Protein AF-A0A932GIW6-F1 (afdb_monomer_lite)

Foldseek 3Di:
DDDDDDDDDDDDDDDPDDDDDDDDDDDDDDDDDDDDDDDDDDDDDDDDDDDDDDDDDDDDDDDDDDDDDDDDDDDDDDDDDDDDDDDDDPDPPDPPDDDPPPDPQDPPQVVVCVVCVVVQWRWDDPDRPDTDTDRNDPPPPDDPPDCVQQVVQLVLLLQLQLQVLLVLVVHHCVVPVVSSVSSCLQSVLLCVLLQQLQVQLVVLCVVVVWDKDRKGWAADNDDNRTPGIHIDTPDDDPDPVSVVSSVVRSVVRSLVSLLVLLLVQQLVWDKDFPDVPDPPD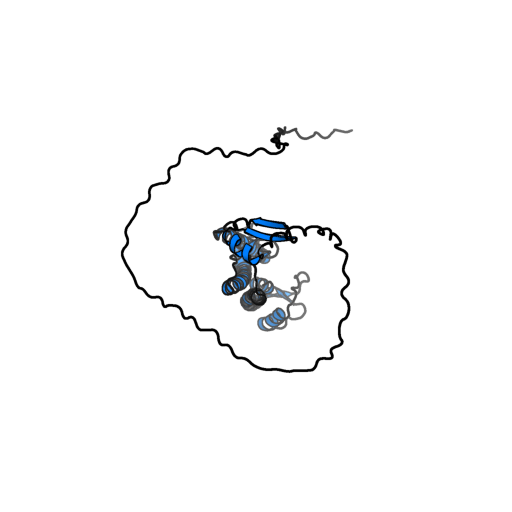DDDPSSVVSNCVRPNDDDPRIDIRTRSSNVSSSVD

Sequence (316 aa):
MPWAPTGPPSASLSSASWRRRPCCTGPVRTCRRRRRPGVRPPRGRRRDRPGGRPALAPRTRRTPLGRLSRGGAAGPGIGHPLPGDADGLAGDRDPGPERPPRAPRLPPIRVLNGRLAPLGYHPLLRSREEIVLLRAAPRRRPWLREPWPNLVLFVATMLTTLFVGALHQGVDPLQNPRNLLAGLPFAATLLAILGVHELGHYFTAKAYGIRVTLPYFIPAPIGLGTFGAFIKMKSPVTDRRALLDVGIAGPLAGLVLAIPAVLVGLRLSTIVPAEGAGVGLGTSLLFLFLQGIAVGPVPDGLDILLHPVAFAGWIG

Secondary structure (DSSP, 8-state):
---PPPPPPPP--------PPPP----------PPPP--PPPPP---------------------------------------------------PPPPPPPPP-PPPHHHHHHHHGGGTEEEEEEETTEEEEEE-----------SHHHHHHHHHHHHHHHHHHHHTTT--TTT-GGGGGGGHHHHHHHHHHHHHHHHHHHHHHHHTT--BPPPEEEE-SSTTSEEEEEPPB-S----HHHHHHHHHHHHHHHHHHHHHHHHHHHHH-EEEE--TTS------HHHHHHHHHHT-PPPTTEEEE--HHHHHHHH-

pLDDT: mean 70.8, std 24.67, range [29.91, 98.31]

Structure (mmCIF, N/CA/C/O backbone):
data_AF-A0A932GIW6-F1
#
_entry.id   AF-A0A932GIW6-F1
#
loop_
_atom_site.group_PDB
_atom_site.id
_atom_site.type_symbol
_atom_site.label_atom_id
_atom_site.label_alt_id
_atom_site.label_comp_id
_atom_site.label_asym_id
_atom_site.label_entity_id
_atom_site.label_seq_id
_atom_site.pdbx_PDB_ins_code
_atom_site.Cartn_x
_atom_site.Cartn_y
_atom_site.Cartn_z
_atom_site.occupancy
_atom_site.B_iso_or_equiv
_atom_site.auth_seq_id
_atom_site.auth_comp_id
_atom_site.auth_asym_id
_atom_site.auth_atom_id
_atom_site.pdbx_PDB_model_num
ATOM 1 N N . MET A 1 1 ? 54.096 31.674 19.990 1.00 35.75 1 MET A N 1
ATOM 2 C CA . MET A 1 1 ? 53.659 32.321 21.248 1.00 35.75 1 MET A CA 1
ATOM 3 C C . MET A 1 1 ? 52.163 32.595 21.160 1.00 35.75 1 MET A C 1
ATOM 5 O O . MET A 1 1 ? 51.698 32.858 20.058 1.00 35.75 1 MET A O 1
ATOM 9 N N . PRO A 1 2 ? 51.415 32.400 22.256 1.00 45.66 2 PRO A N 1
ATOM 10 C CA . PRO A 1 2 ? 50.021 31.965 22.234 1.00 45.66 2 PRO A CA 1
ATOM 11 C C . PRO A 1 2 ? 49.044 33.128 22.436 1.00 45.66 2 PRO A C 1
ATOM 13 O O . PRO A 1 2 ? 49.354 34.070 23.161 1.00 45.66 2 PRO A O 1
ATOM 16 N N . TRP A 1 3 ? 47.838 33.036 21.871 1.00 37.28 3 TRP A N 1
ATOM 17 C CA . TRP A 1 3 ? 46.715 33.858 22.319 1.00 37.28 3 TRP A CA 1
ATOM 18 C C . TRP A 1 3 ? 45.458 32.998 22.479 1.00 37.28 3 TRP A C 1
ATOM 20 O O . TRP A 1 3 ? 45.202 32.073 21.711 1.00 37.28 3 TRP A O 1
ATOM 30 N N . ALA A 1 4 ? 44.783 33.256 23.592 1.00 45.41 4 ALA A N 1
ATOM 31 C CA . ALA A 1 4 ? 43.761 32.450 24.233 1.00 45.41 4 ALA A CA 1
ATOM 32 C C . ALA A 1 4 ? 42.391 32.509 23.526 1.00 45.41 4 ALA A C 1
ATOM 34 O O . ALA A 1 4 ? 42.112 33.466 22.805 1.00 45.41 4 ALA A O 1
ATOM 35 N N . PRO A 1 5 ? 41.502 31.531 23.780 1.00 49.25 5 PRO A N 1
ATOM 36 C CA . PRO A 1 5 ? 40.136 31.553 23.274 1.00 49.25 5 PRO A CA 1
ATOM 37 C C . PRO A 1 5 ? 39.259 32.511 24.097 1.00 49.25 5 PRO A C 1
ATOM 39 O O . PRO A 1 5 ? 39.200 32.429 25.325 1.00 49.25 5 PRO A O 1
ATOM 42 N N . THR A 1 6 ? 38.544 33.406 23.418 1.00 55.59 6 THR A N 1
ATOM 43 C CA . THR A 1 6 ? 37.485 34.239 23.997 1.00 55.59 6 THR A CA 1
ATOM 44 C C . THR A 1 6 ? 36.190 33.429 24.114 1.00 55.59 6 THR A C 1
ATOM 46 O O . THR A 1 6 ? 35.707 32.836 23.151 1.00 55.59 6 THR A O 1
ATOM 49 N N . GLY A 1 7 ? 35.650 33.358 25.333 1.00 41.88 7 GLY A N 1
ATOM 50 C CA . GLY A 1 7 ? 34.406 32.657 25.652 1.00 41.88 7 GLY A CA 1
ATOM 51 C C . GLY A 1 7 ? 33.140 33.384 25.166 1.00 41.88 7 GLY A C 1
ATOM 52 O O . GLY A 1 7 ? 33.188 34.574 24.847 1.00 41.88 7 GLY A O 1
ATOM 53 N N . PRO A 1 8 ? 31.993 32.681 25.117 1.00 53.00 8 PRO A N 1
ATOM 54 C CA . PRO A 1 8 ? 30.715 33.249 24.697 1.00 53.00 8 PRO A CA 1
ATOM 55 C C . PRO A 1 8 ? 30.043 34.087 25.807 1.00 53.00 8 PRO A C 1
ATOM 57 O O . PRO A 1 8 ? 30.306 33.871 26.993 1.00 53.00 8 PRO A O 1
ATOM 60 N N . PRO A 1 9 ? 29.150 35.028 25.443 1.00 42.34 9 PRO A N 1
ATOM 61 C CA . PRO A 1 9 ? 28.509 35.937 26.386 1.00 42.34 9 PRO A CA 1
ATOM 62 C C . PRO A 1 9 ? 27.452 35.248 27.262 1.00 42.34 9 PRO A C 1
ATOM 64 O O . PRO A 1 9 ? 26.697 34.376 26.829 1.00 42.34 9 PRO A O 1
ATOM 67 N N . SER A 1 10 ? 27.392 35.697 28.513 1.00 39.06 10 SER A N 1
ATOM 68 C CA . SER A 1 10 ? 26.455 35.300 29.556 1.00 39.06 10 SER A CA 1
ATOM 69 C C . SER A 1 10 ? 25.043 35.845 29.298 1.00 39.06 10 SER A C 1
ATOM 71 O O . SER A 1 10 ? 24.807 37.050 29.319 1.00 39.06 10 SER A O 1
ATOM 73 N N . ALA A 1 11 ? 24.075 34.943 29.115 1.00 38.47 11 ALA A N 1
ATOM 74 C CA . ALA A 1 11 ? 22.648 35.250 29.189 1.00 38.47 11 ALA A CA 1
ATOM 75 C C . ALA A 1 11 ? 22.111 34.844 30.571 1.00 38.47 11 ALA A C 1
ATOM 77 O O . ALA A 1 11 ? 22.238 33.697 31.003 1.00 38.47 11 ALA A O 1
ATOM 78 N N . SER A 1 12 ? 21.535 35.811 31.281 1.00 35.84 12 SER A N 1
ATOM 79 C CA . SER A 1 12 ? 20.964 35.673 32.616 1.00 35.84 12 SER A CA 1
ATOM 80 C C . SER A 1 12 ? 19.653 34.876 32.589 1.00 35.84 12 SER A C 1
ATOM 82 O O . SER A 1 12 ? 18.636 35.309 32.052 1.00 35.84 12 SER A O 1
ATOM 84 N N . LEU A 1 13 ? 19.656 33.697 33.214 1.00 36.94 13 LEU A N 1
ATOM 85 C CA . LEU A 1 13 ? 18.448 32.917 33.482 1.00 36.94 13 LEU A CA 1
ATOM 86 C C . LEU A 1 13 ? 17.896 33.297 34.860 1.00 36.94 13 LEU A C 1
ATOM 88 O O . LEU A 1 13 ? 18.462 32.956 35.897 1.00 36.94 13 LEU A O 1
ATOM 92 N N . SER A 1 14 ? 16.774 34.017 34.856 1.00 35.31 14 SER A N 1
ATOM 93 C CA . SER A 1 14 ? 15.959 34.292 36.040 1.00 35.31 14 SER A CA 1
ATOM 94 C C . SER A 1 14 ? 15.331 32.994 36.560 1.00 35.31 14 SER A C 1
ATOM 96 O O . SER A 1 14 ? 14.610 32.291 35.849 1.00 35.31 14 SER A O 1
ATOM 98 N N . SER A 1 15 ? 15.627 32.658 37.813 1.00 37.44 15 SER A N 1
ATOM 99 C CA . SER A 1 15 ? 15.162 31.465 38.511 1.00 37.44 15 SER A CA 1
ATOM 100 C C . SER A 1 15 ? 13.722 31.638 39.016 1.00 37.44 15 SER A C 1
ATOM 102 O O . SER A 1 15 ? 13.455 32.197 40.080 1.00 37.44 15 SER A O 1
ATOM 104 N N . ALA A 1 16 ? 12.755 31.102 38.269 1.00 37.00 16 ALA A N 1
ATOM 105 C CA . ALA A 1 16 ? 11.381 30.955 38.740 1.00 37.00 16 ALA A CA 1
ATOM 106 C C . ALA A 1 16 ? 11.303 29.840 39.801 1.00 37.00 16 ALA A C 1
ATOM 108 O O . ALA A 1 16 ? 11.177 28.651 39.502 1.00 37.00 16 ALA A O 1
ATOM 109 N N . SER A 1 17 ? 11.398 30.241 41.069 1.00 33.91 17 SER A N 1
ATOM 110 C CA . SER A 1 17 ? 11.228 29.368 42.230 1.00 33.91 17 SER A CA 1
ATOM 111 C C . SER A 1 17 ? 9.793 28.825 42.320 1.00 33.91 17 SER A C 1
ATOM 113 O O . SER A 1 17 ? 8.820 29.540 42.561 1.00 33.91 17 SER A O 1
ATOM 115 N N . TRP A 1 18 ? 9.652 27.511 42.151 1.00 31.33 18 TRP A N 1
ATOM 116 C CA . TRP A 1 18 ? 8.415 26.789 42.432 1.00 31.33 18 TRP A CA 1
ATOM 117 C C . TRP A 1 18 ? 8.195 26.718 43.948 1.00 31.33 18 TRP A C 1
ATOM 119 O O . TRP A 1 18 ? 8.741 25.855 44.638 1.00 31.33 18 TRP A O 1
ATOM 129 N N . ARG A 1 19 ? 7.372 27.626 44.489 1.00 34.94 19 ARG A N 1
ATOM 130 C CA . ARG A 1 19 ? 6.896 27.539 45.878 1.00 34.94 19 ARG A CA 1
ATOM 131 C C . ARG A 1 19 ? 6.029 26.290 46.053 1.00 34.94 19 ARG A C 1
ATOM 133 O O . ARG A 1 19 ? 4.868 26.248 45.645 1.00 34.94 19 ARG A O 1
ATOM 140 N N . ARG A 1 20 ? 6.602 25.282 46.714 1.00 35.91 20 ARG A N 1
ATOM 141 C CA . ARG A 1 20 ? 5.890 24.146 47.309 1.00 35.91 20 ARG A CA 1
ATOM 142 C C . ARG A 1 20 ? 4.862 24.682 48.309 1.00 35.91 20 ARG A C 1
ATOM 144 O O . ARG A 1 20 ? 5.224 25.344 49.278 1.00 35.91 20 ARG A O 1
ATOM 151 N N . ARG A 1 21 ? 3.575 24.422 48.070 1.00 37.44 21 ARG A N 1
ATOM 152 C CA . ARG A 1 21 ? 2.521 24.653 49.069 1.00 37.44 21 ARG A CA 1
ATOM 153 C C . ARG A 1 21 ? 2.625 23.560 50.142 1.00 37.44 21 ARG A C 1
ATOM 155 O O . ARG A 1 21 ? 2.798 22.400 49.770 1.00 37.44 21 ARG A O 1
ATOM 162 N N . PRO A 1 22 ? 2.548 23.898 51.438 1.00 39.22 22 PRO A N 1
ATOM 163 C CA . PRO A 1 22 ? 2.765 22.933 52.506 1.00 39.22 22 PRO A CA 1
ATOM 164 C C . PRO A 1 22 ? 1.649 21.884 52.541 1.00 39.22 22 PRO A C 1
ATOM 166 O O . PRO A 1 22 ? 0.461 22.212 52.586 1.00 39.22 22 PRO A O 1
ATOM 169 N N . CYS A 1 23 ? 2.060 20.615 52.535 1.00 34.34 23 CYS A N 1
ATOM 170 C CA . CYS A 1 23 ? 1.251 19.499 53.002 1.00 34.34 23 CYS A CA 1
ATOM 171 C C . CYS A 1 23 ? 0.922 19.732 54.478 1.00 34.34 23 CYS A C 1
ATOM 173 O O . CYS A 1 23 ? 1.825 19.824 55.306 1.00 34.34 23 CYS A O 1
ATOM 175 N N . CYS A 1 24 ? -0.364 19.809 54.810 1.00 37.75 24 CYS A N 1
ATOM 176 C CA . CYS A 1 24 ? -0.816 19.709 56.189 1.00 37.75 24 CYS A CA 1
ATOM 177 C C . CYS A 1 24 ? -0.478 18.311 56.722 1.00 37.75 24 CYS A C 1
ATOM 179 O O . CYS A 1 24 ? -1.058 17.314 56.294 1.00 37.75 24 CYS A O 1
ATOM 181 N N . THR A 1 25 ? 0.468 18.258 57.650 1.00 39.50 25 THR A N 1
ATOM 182 C CA . THR A 1 25 ? 0.718 17.148 58.566 1.00 39.50 25 THR A CA 1
ATOM 183 C C . THR A 1 25 ? -0.157 17.349 59.811 1.00 39.50 25 THR A C 1
ATOM 185 O O . THR A 1 25 ? -0.113 18.405 60.435 1.00 39.50 25 THR A O 1
ATOM 188 N N . GLY A 1 26 ? -0.996 16.368 60.162 1.00 39.25 26 GLY A N 1
ATOM 189 C CA . GLY A 1 26 ? -1.764 16.372 61.418 1.00 39.25 26 GLY A CA 1
ATOM 190 C C . GLY A 1 26 ? -3.112 15.632 61.348 1.00 39.25 26 GLY A C 1
ATOM 191 O O . GLY A 1 26 ? -3.774 15.683 60.309 1.00 39.25 26 GLY A O 1
ATOM 192 N N . PRO A 1 27 ? -3.531 14.926 62.420 1.00 44.38 27 PRO A N 1
ATOM 193 C CA . PRO A 1 27 ? -4.625 13.963 62.371 1.00 44.38 27 PRO A CA 1
ATOM 194 C C . PRO A 1 27 ? -6.003 14.620 62.546 1.00 44.38 27 PRO A C 1
ATOM 196 O O . PRO A 1 27 ? -6.181 15.535 63.339 1.00 44.38 27 PRO A O 1
ATOM 199 N N . VAL A 1 28 ? -6.978 14.087 61.803 1.00 45.31 28 VAL A N 1
ATOM 200 C CA . VAL A 1 28 ? -8.433 14.147 62.037 1.00 45.31 28 VAL A CA 1
ATOM 201 C C . VAL A 1 28 ? -9.005 15.525 62.403 1.00 45.31 28 VAL A C 1
ATOM 203 O O . VAL A 1 28 ? -9.081 15.895 63.569 1.00 45.31 28 VAL A O 1
ATOM 206 N N . ARG A 1 29 ? -9.592 16.224 61.420 1.00 35.03 29 ARG A N 1
ATOM 207 C CA . ARG A 1 29 ? -10.764 17.087 61.656 1.00 35.03 29 ARG A CA 1
ATOM 208 C C . ARG A 1 29 ? -11.589 17.270 60.382 1.00 35.03 29 ARG A C 1
ATOM 210 O O . ARG A 1 29 ? -11.098 17.624 59.316 1.00 35.03 29 ARG A O 1
ATOM 217 N N . THR A 1 30 ? -12.873 16.971 60.525 1.00 41.12 30 THR A N 1
ATOM 218 C CA . THR A 1 30 ? -13.958 17.025 59.542 1.00 41.12 30 THR A CA 1
ATOM 219 C C . THR A 1 30 ? -13.951 18.295 58.686 1.00 41.12 30 THR A C 1
ATOM 221 O O . THR A 1 30 ? -14.165 19.397 59.191 1.00 41.12 30 THR A O 1
ATOM 224 N N . CYS A 1 31 ? -13.797 18.144 57.369 1.00 32.81 31 CYS A N 1
ATOM 225 C CA . CYS A 1 31 ? -13.935 19.251 56.427 1.00 32.81 31 CYS A CA 1
ATOM 226 C C . CYS A 1 31 ? -15.428 19.523 56.161 1.00 32.81 31 CYS A C 1
ATOM 228 O O . CYS A 1 31 ? -16.084 18.868 55.347 1.00 32.81 31 CYS A O 1
ATOM 230 N N . ARG A 1 32 ? -15.989 20.474 56.914 1.00 34.41 32 ARG A N 1
ATOM 231 C CA . ARG A 1 32 ? -17.376 20.946 56.805 1.00 34.41 32 ARG A CA 1
ATOM 232 C C . ARG A 1 32 ? -17.540 21.690 55.469 1.00 34.41 32 ARG A C 1
ATOM 234 O O . ARG A 1 32 ? -17.029 22.794 55.302 1.00 34.41 32 ARG A O 1
ATOM 241 N N . ARG A 1 33 ? -18.238 21.089 54.495 1.00 39.03 33 ARG A N 1
ATOM 242 C CA . ARG A 1 33 ? -18.561 21.727 53.201 1.00 39.03 33 ARG A CA 1
ATOM 243 C C . ARG A 1 33 ? -19.314 23.045 53.429 1.00 39.03 33 ARG A C 1
ATOM 245 O O . ARG A 1 33 ? -20.472 23.031 53.841 1.00 39.03 33 ARG A O 1
ATOM 252 N N . ARG A 1 34 ? -18.688 24.180 53.095 1.00 36.59 34 ARG A N 1
ATOM 253 C CA . ARG A 1 34 ? -19.381 25.467 52.914 1.00 36.59 34 ARG A CA 1
ATOM 254 C C . ARG A 1 34 ? -20.395 25.329 51.767 1.00 36.59 34 ARG A C 1
ATOM 256 O O . ARG A 1 34 ? -20.009 25.080 50.626 1.00 36.59 34 ARG A O 1
ATOM 263 N N . ARG A 1 35 ? -21.691 25.478 52.070 1.00 36.31 35 ARG A N 1
ATOM 264 C CA . ARG A 1 35 ? -22.763 25.646 51.072 1.00 36.31 35 ARG A CA 1
ATOM 265 C C . ARG A 1 35 ? -22.581 27.007 50.389 1.00 36.31 35 ARG A C 1
ATOM 267 O O . ARG A 1 35 ? -22.542 28.024 51.072 1.00 36.31 35 ARG A O 1
ATOM 274 N N . ARG A 1 36 ? -22.479 27.029 49.056 1.00 35.50 36 ARG A N 1
ATOM 275 C CA . ARG A 1 36 ? -22.672 28.256 48.266 1.00 35.50 36 ARG A CA 1
ATOM 276 C C . ARG A 1 36 ? -24.173 28.593 48.243 1.00 35.50 36 ARG A C 1
ATOM 278 O O . ARG A 1 36 ? -24.962 27.674 48.015 1.00 35.50 36 ARG A O 1
ATOM 285 N N . PRO A 1 37 ? -24.582 29.849 48.477 1.00 37.38 37 PRO A N 1
ATOM 286 C CA . PRO A 1 37 ? -25.976 30.250 48.368 1.00 37.38 37 PRO A CA 1
ATOM 287 C C . PRO A 1 37 ? -26.354 30.538 46.906 1.00 37.38 37 PRO A C 1
ATOM 289 O O . PRO A 1 37 ? -25.574 31.123 46.164 1.00 37.38 37 PRO A O 1
ATOM 292 N N . GLY A 1 38 ? -27.576 30.150 46.531 1.00 38.34 38 GLY A N 1
ATOM 293 C CA . GLY A 1 38 ? -28.350 30.824 45.484 1.00 38.34 38 GLY A CA 1
ATOM 294 C C . GLY A 1 38 ? -28.148 30.378 44.035 1.00 38.34 38 GLY A C 1
ATOM 295 O O . GLY A 1 38 ? -27.556 31.109 43.258 1.00 38.34 38 GLY A O 1
ATOM 296 N N . VAL A 1 39 ? -28.773 29.264 43.635 1.00 39.09 39 VAL A N 1
ATOM 297 C CA . VAL A 1 39 ? -29.376 29.125 42.293 1.00 39.09 39 VAL A CA 1
ATOM 298 C C . VAL A 1 39 ? -30.677 28.330 42.456 1.00 39.09 39 VAL A C 1
ATOM 300 O O . VAL A 1 39 ? -30.653 27.165 42.850 1.00 39.09 39 VAL A O 1
ATOM 303 N N . ARG A 1 40 ? -31.827 28.978 42.228 1.00 37.94 40 ARG A N 1
ATOM 304 C CA . ARG A 1 40 ? -33.152 28.332 42.222 1.00 37.94 40 ARG A CA 1
ATOM 305 C C . ARG A 1 40 ? -33.302 27.492 40.940 1.00 37.94 40 ARG A C 1
ATOM 307 O O . ARG A 1 40 ? -32.988 28.011 39.872 1.00 37.94 40 ARG A O 1
ATOM 314 N N . PRO A 1 41 ? -33.806 26.247 40.998 1.00 43.72 41 PRO A N 1
ATOM 315 C CA . PRO A 1 41 ? -34.166 25.506 39.792 1.00 43.72 41 PRO A CA 1
ATOM 316 C C . PRO A 1 41 ? -35.467 26.072 39.183 1.00 43.72 41 PRO A C 1
ATOM 318 O O . PRO A 1 41 ? -36.360 26.481 39.934 1.00 43.72 41 PRO A O 1
ATOM 321 N N . PRO A 1 42 ? -35.611 26.110 37.847 1.00 44.88 42 PRO A N 1
ATOM 322 C CA . PRO A 1 42 ? -36.835 26.581 37.212 1.00 44.88 42 PRO A CA 1
ATOM 323 C C . PRO A 1 42 ? -38.002 25.609 37.444 1.00 44.88 42 PRO A C 1
ATOM 325 O O . PRO A 1 42 ? -37.865 24.388 37.351 1.00 44.88 42 PRO A O 1
ATOM 328 N N . ARG A 1 43 ? -39.161 26.195 37.764 1.00 40.59 43 ARG A N 1
ATOM 329 C CA . ARG A 1 43 ? -40.457 25.539 37.978 1.00 40.59 43 ARG A CA 1
ATOM 330 C C . ARG A 1 43 ? -40.899 24.757 36.738 1.00 40.59 43 ARG A C 1
ATOM 332 O O . ARG A 1 43 ? -40.848 25.266 35.621 1.00 40.59 43 ARG A O 1
ATOM 339 N N . GLY A 1 44 ? -41.383 23.539 36.970 1.00 32.47 44 GLY A N 1
ATOM 340 C CA . GLY A 1 44 ? -41.928 22.658 35.945 1.00 32.47 44 GLY A CA 1
ATOM 341 C C . GLY A 1 44 ? -43.195 23.210 35.291 1.00 32.47 44 GLY A C 1
ATOM 342 O O . GLY A 1 44 ? -44.081 23.737 35.963 1.00 32.47 44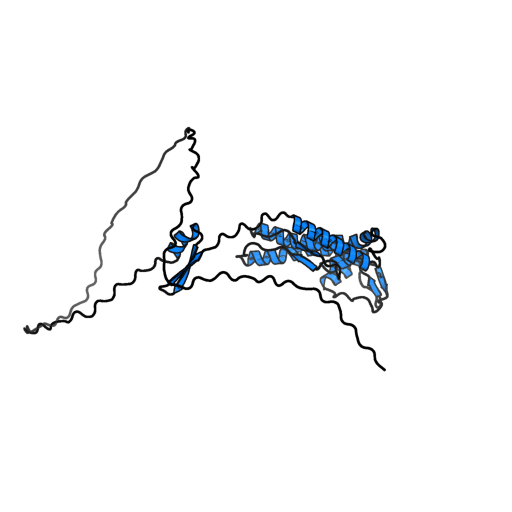 GLY A O 1
ATOM 343 N N . ARG A 1 45 ? -43.294 23.030 33.972 1.00 38.91 45 ARG A N 1
ATOM 344 C CA . ARG A 1 45 ? -44.560 23.088 33.241 1.00 38.91 45 ARG A CA 1
ATOM 345 C C . ARG A 1 45 ? -45.120 21.672 33.132 1.00 38.91 45 ARG A C 1
ATOM 347 O O . ARG A 1 45 ? -44.553 20.830 32.443 1.00 38.91 45 ARG A O 1
ATOM 354 N N . ARG A 1 46 ? -46.236 21.434 33.825 1.00 35.78 46 ARG A N 1
ATOM 355 C CA . ARG A 1 46 ? -47.186 20.364 33.505 1.00 35.78 46 ARG A CA 1
ATOM 356 C C . ARG A 1 46 ? -47.729 20.623 32.098 1.00 35.78 46 ARG A C 1
ATOM 358 O O . ARG A 1 46 ? -48.144 21.743 31.811 1.00 35.78 46 ARG A O 1
ATOM 365 N N . ARG A 1 47 ? -47.722 19.604 31.244 1.00 38.06 47 ARG A N 1
ATOM 366 C CA . ARG A 1 47 ? -48.582 19.534 30.062 1.00 38.06 47 ARG A CA 1
ATOM 367 C C . ARG A 1 47 ? -49.185 18.143 29.979 1.00 38.06 47 ARG A C 1
ATOM 369 O O . ARG A 1 47 ? -48.532 17.149 30.296 1.00 38.06 47 ARG A O 1
ATOM 376 N N . ASP A 1 48 ? -50.460 18.166 29.648 1.00 35.06 48 ASP A N 1
ATOM 377 C CA . ASP A 1 48 ? -51.457 17.133 29.843 1.00 35.06 48 ASP A CA 1
ATOM 378 C C . ASP A 1 48 ? -51.319 15.926 28.910 1.00 35.06 48 ASP A C 1
ATOM 380 O O . ASP A 1 48 ? -50.774 16.003 27.809 1.00 35.06 48 ASP A O 1
ATOM 384 N N . ARG A 1 49 ? -51.845 14.796 29.396 1.00 35.25 49 ARG A N 1
ATOM 385 C CA . ARG A 1 49 ? -52.138 13.574 28.634 1.00 35.25 49 ARG A CA 1
ATOM 386 C C . ARG A 1 49 ? -53.349 13.795 27.715 1.00 35.25 49 ARG A C 1
ATOM 388 O O . ARG A 1 49 ? -54.238 14.566 28.061 1.00 35.25 49 ARG A O 1
ATOM 395 N N . PRO A 1 50 ? -53.449 13.017 26.630 1.00 40.50 50 PRO A N 1
ATOM 396 C CA . PRO A 1 50 ? -54.379 11.874 26.609 1.00 40.50 50 PRO A CA 1
ATOM 397 C C . PRO A 1 50 ? -53.637 10.621 26.092 1.00 40.50 50 PRO A C 1
ATOM 399 O O . PRO A 1 50 ? -52.643 10.740 25.393 1.00 40.50 50 PRO A O 1
ATOM 402 N N . GLY A 1 51 ? -53.900 9.376 26.484 1.00 31.56 51 GLY A N 1
ATOM 403 C CA . GLY A 1 51 ? -55.157 8.634 26.559 1.00 31.56 51 GLY A CA 1
ATOM 404 C C . GLY A 1 51 ? -54.890 7.302 25.831 1.00 31.56 51 GLY A C 1
ATOM 405 O O . GLY A 1 51 ? -54.547 7.324 24.657 1.00 31.56 51 GLY A O 1
ATOM 406 N N . GLY A 1 52 ? -54.948 6.158 26.527 1.00 31.25 52 GLY A N 1
ATOM 407 C CA . GLY A 1 52 ? -54.697 4.837 25.922 1.00 31.25 52 GLY A CA 1
ATOM 408 C C . GLY A 1 52 ? -54.449 3.711 26.939 1.00 31.25 52 GLY A C 1
ATOM 409 O O . GLY A 1 52 ? -53.332 3.529 27.412 1.00 31.25 52 GLY A O 1
ATOM 410 N N . ARG A 1 53 ? -55.514 2.977 27.288 1.00 36.88 53 ARG A N 1
ATOM 411 C CA . ARG A 1 53 ? -55.540 1.636 27.931 1.00 36.88 53 ARG A CA 1
ATOM 412 C C . ARG A 1 53 ? -55.584 0.563 26.815 1.00 36.88 53 ARG A C 1
ATOM 414 O O . ARG A 1 53 ? -56.008 0.949 25.726 1.00 36.88 53 ARG A O 1
ATOM 421 N N . PRO A 1 54 ? -55.175 -0.719 27.006 1.00 45.69 54 PRO A N 1
ATOM 422 C CA . PRO A 1 54 ? -55.775 -1.731 27.921 1.00 45.69 54 PRO A CA 1
ATOM 423 C C . PRO A 1 54 ? -54.720 -2.563 28.708 1.00 45.69 54 PRO A C 1
ATOM 425 O O . PRO A 1 54 ? -53.563 -2.624 28.322 1.00 45.69 54 PRO A O 1
ATOM 428 N N . ALA A 1 55 ? -54.932 -3.040 29.943 1.00 34.34 55 ALA A N 1
ATOM 429 C CA . ALA A 1 55 ? -55.798 -4.126 30.441 1.00 34.34 55 ALA A CA 1
ATOM 430 C C . ALA A 1 55 ? -55.467 -5.533 29.881 1.00 34.34 55 ALA A C 1
ATOM 432 O O . ALA A 1 55 ? -55.930 -5.868 28.803 1.00 34.34 55 ALA A O 1
ATOM 433 N N . LEU A 1 56 ? -54.700 -6.355 30.619 1.00 37.34 56 LEU A N 1
ATOM 434 C CA . LEU A 1 56 ? -55.153 -7.596 31.289 1.00 37.34 56 LEU A CA 1
ATOM 435 C C . LEU A 1 56 ? -53.961 -8.382 31.878 1.00 37.34 56 LEU A C 1
ATOM 437 O O . LEU A 1 56 ? -52.927 -8.547 31.242 1.00 37.34 56 LEU A O 1
ATOM 441 N N . ALA A 1 57 ? -54.151 -8.917 33.083 1.00 39.56 57 ALA A N 1
ATOM 442 C CA . ALA A 1 57 ? -53.316 -9.933 33.723 1.00 39.56 57 ALA A CA 1
ATOM 443 C C . ALA A 1 57 ? -54.151 -11.210 33.926 1.00 39.56 57 ALA A C 1
ATOM 445 O O . ALA A 1 57 ? -55.370 -11.104 34.080 1.00 39.56 57 ALA A O 1
ATOM 446 N N . PRO A 1 58 ? -53.521 -12.389 34.048 1.00 42.16 58 PRO A N 1
ATOM 447 C CA . PRO A 1 58 ? -54.065 -13.455 34.895 1.00 42.16 58 PRO A CA 1
ATOM 448 C C . PRO A 1 58 ? -52.991 -13.973 35.874 1.00 42.16 58 PRO A C 1
ATOM 450 O O . PRO A 1 58 ? -51.878 -14.307 35.490 1.00 42.16 58 PRO A O 1
ATOM 453 N N . ARG A 1 59 ? -53.195 -13.849 37.191 1.00 33.62 59 ARG A N 1
ATOM 454 C CA . ARG A 1 59 ? -53.820 -14.838 38.101 1.00 33.62 59 ARG A CA 1
ATOM 455 C C . ARG A 1 59 ? -53.126 -16.215 38.154 1.00 33.62 59 ARG A C 1
ATOM 457 O O . ARG A 1 59 ? -53.415 -17.118 37.385 1.00 33.62 59 ARG A O 1
ATOM 464 N N . THR A 1 60 ? -52.251 -16.335 39.156 1.00 36.25 60 THR A N 1
ATOM 465 C CA . THR A 1 60 ? -52.101 -17.433 40.137 1.00 36.25 60 THR A CA 1
ATOM 466 C C . THR A 1 60 ? -52.735 -18.800 39.831 1.00 36.25 60 THR A C 1
ATOM 468 O O . THR A 1 60 ? -53.960 -18.913 39.787 1.00 36.25 60 THR A O 1
ATOM 471 N N . ARG A 1 61 ? -51.926 -19.869 39.896 1.00 31.66 61 ARG A N 1
ATOM 472 C CA . ARG A 1 61 ? -52.369 -21.184 40.393 1.00 31.66 61 ARG A CA 1
ATOM 473 C C . ARG A 1 61 ? -51.334 -21.808 41.334 1.00 31.66 61 ARG A C 1
ATOM 475 O O . ARG A 1 61 ? -50.178 -21.993 40.977 1.00 31.66 61 ARG A O 1
ATOM 482 N N . ARG A 1 62 ? -51.806 -22.093 42.551 1.00 37.56 62 ARG A N 1
ATOM 483 C CA . ARG A 1 62 ? -51.274 -23.073 43.503 1.00 37.56 62 ARG A CA 1
ATOM 484 C C . ARG A 1 62 ? -51.667 -24.475 43.026 1.00 37.56 62 ARG A C 1
ATOM 486 O O . ARG A 1 62 ? -52.787 -24.640 42.552 1.00 37.56 62 ARG A O 1
ATOM 493 N N . THR A 1 63 ? -50.820 -25.465 43.279 1.00 34.22 63 THR A N 1
ATOM 494 C CA . THR A 1 63 ? -51.184 -26.895 43.276 1.00 34.22 63 THR A CA 1
ATOM 495 C C . THR A 1 63 ? -50.253 -27.653 44.240 1.00 34.22 63 THR A C 1
ATOM 497 O O . THR A 1 63 ? -49.215 -27.103 44.613 1.00 34.22 63 THR A O 1
ATOM 500 N N . PRO A 1 64 ? -50.657 -28.825 44.765 1.00 40.94 64 PRO A N 1
ATOM 501 C CA . PRO A 1 64 ? -50.658 -29.084 46.201 1.00 40.94 64 PRO A CA 1
ATOM 502 C C . PRO A 1 64 ? -49.695 -30.204 46.624 1.00 40.94 64 PRO A C 1
ATOM 504 O O . PRO A 1 64 ? -49.134 -30.926 45.804 1.00 40.94 64 PRO A O 1
ATOM 507 N N . LEU A 1 65 ? -49.561 -30.354 47.945 1.00 38.59 65 LEU A N 1
ATOM 508 C CA . LEU A 1 65 ? -49.017 -31.532 48.617 1.00 38.59 65 LEU A CA 1
ATOM 509 C C . LEU A 1 65 ? -49.692 -32.827 48.133 1.00 38.59 65 LEU A C 1
ATOM 511 O O . LEU A 1 65 ? -50.912 -32.954 48.202 1.00 38.59 65 LEU A O 1
ATOM 515 N N . GLY A 1 66 ? -48.869 -33.804 47.751 1.00 31.14 66 GLY A N 1
ATOM 516 C CA . GLY A 1 66 ? -49.237 -35.207 47.578 1.00 31.14 66 GLY A CA 1
ATOM 517 C C . GLY A 1 66 ? -48.331 -36.081 48.444 1.00 31.14 66 GLY A C 1
ATOM 518 O O . GLY A 1 66 ? -47.115 -36.090 48.279 1.00 31.14 66 GLY A O 1
ATOM 519 N N . ARG A 1 67 ? -48.947 -36.768 49.402 1.00 37.56 67 ARG A N 1
ATOM 520 C CA . ARG A 1 67 ? -48.376 -37.684 50.394 1.00 37.56 67 ARG A CA 1
ATOM 521 C C . ARG A 1 67 ? -48.646 -39.115 49.927 1.00 37.56 67 ARG A C 1
ATOM 523 O O . ARG A 1 67 ? -49.813 -39.423 49.759 1.00 37.56 67 ARG A O 1
ATOM 530 N N . LEU A 1 68 ? -47.628 -39.969 49.794 1.00 38.53 68 LEU A N 1
ATOM 531 C CA . LEU A 1 68 ? -47.689 -41.448 49.694 1.00 38.53 68 LEU A CA 1
ATOM 532 C C . LEU A 1 68 ? -46.257 -41.941 50.019 1.00 38.53 68 LEU A C 1
ATOM 534 O O . LEU A 1 68 ? -45.331 -41.587 49.305 1.00 38.53 68 LEU A O 1
ATOM 538 N N . SER A 1 69 ? -45.923 -42.443 51.214 1.00 31.36 69 SER A N 1
ATOM 539 C CA . SER A 1 69 ? -46.245 -43.742 51.835 1.00 31.36 69 SER A CA 1
ATOM 540 C C . SER A 1 69 ? -45.714 -44.967 51.071 1.00 31.36 69 SER A C 1
ATOM 542 O O . SER A 1 69 ? -46.309 -45.350 50.071 1.00 31.36 69 SER A O 1
ATOM 544 N N . ARG A 1 70 ? -44.656 -45.600 51.618 1.00 33.53 70 ARG A N 1
ATOM 545 C CA . ARG A 1 70 ? -44.513 -47.040 51.978 1.00 33.53 70 ARG A CA 1
ATOM 546 C C . ARG A 1 70 ? -43.129 -47.647 51.683 1.00 33.53 70 ARG A C 1
ATOM 548 O O . ARG A 1 70 ? -42.542 -47.392 50.643 1.00 33.53 70 ARG A O 1
ATOM 555 N N . GLY A 1 71 ? -42.718 -48.535 52.600 1.00 31.56 71 GLY A N 1
ATOM 556 C CA . GLY A 1 71 ? -41.641 -49.531 52.475 1.00 31.56 71 GLY A CA 1
ATOM 557 C C . GLY A 1 71 ? -40.406 -49.180 53.317 1.00 31.56 71 GLY A C 1
ATOM 558 O O . GLY A 1 71 ? -39.669 -48.288 52.935 1.00 31.56 71 GLY A O 1
ATOM 559 N N . GLY A 1 72 ? -40.110 -49.758 54.485 1.00 29.91 72 GLY A N 1
ATOM 560 C CA . GLY A 1 72 ? -40.548 -51.030 55.062 1.00 29.91 72 GLY A CA 1
ATOM 561 C C . GLY A 1 72 ? -39.490 -52.122 54.861 1.00 29.91 72 GLY A C 1
ATOM 562 O O . GLY A 1 72 ? -39.600 -52.873 53.904 1.00 29.91 72 GLY A O 1
ATOM 563 N N . ALA A 1 73 ? -38.495 -52.182 55.753 1.00 35.34 73 ALA A N 1
ATOM 564 C CA . ALA A 1 73 ? -37.645 -53.340 56.090 1.00 35.34 73 ALA A CA 1
ATOM 565 C C . ALA A 1 73 ? -36.841 -52.916 57.344 1.00 35.34 73 ALA A C 1
ATOM 567 O O . ALA A 1 73 ? -36.066 -51.972 57.256 1.00 35.34 73 ALA A O 1
ATOM 568 N N . ALA A 1 74 ? -37.121 -53.320 58.587 1.00 34.72 74 ALA A N 1
ATOM 569 C CA . ALA A 1 74 ? -37.241 -54.653 59.188 1.00 34.72 74 ALA A CA 1
ATOM 570 C C . ALA A 1 74 ? -35.943 -55.478 59.076 1.00 34.72 74 ALA A C 1
ATOM 572 O O . ALA A 1 74 ? -35.672 -56.086 58.048 1.00 34.72 74 ALA A O 1
ATOM 573 N N . GLY A 1 75 ? -35.169 -55.493 60.166 1.00 32.06 75 GLY A N 1
ATOM 574 C CA . GLY A 1 75 ? -34.029 -56.379 60.421 1.00 32.06 75 GLY A CA 1
ATOM 575 C C . GLY A 1 75 ? -33.491 -56.133 61.842 1.00 32.06 75 GLY A C 1
ATOM 576 O O . GLY A 1 75 ? -33.505 -54.983 62.271 1.00 32.06 75 GLY A O 1
ATOM 577 N N . PRO A 1 76 ? -33.146 -57.176 62.617 1.00 45.41 76 PRO A N 1
ATOM 578 C CA . PRO A 1 76 ? -33.671 -57.340 63.971 1.00 45.41 76 PRO A CA 1
ATOM 579 C C . PRO A 1 76 ? -32.714 -56.909 65.085 1.00 45.41 76 PRO A C 1
ATOM 581 O O . PRO A 1 76 ? -31.498 -56.849 64.921 1.00 45.41 76 PRO A O 1
ATOM 584 N N . GLY A 1 77 ? -33.316 -56.629 66.241 1.00 34.25 77 GLY A N 1
ATOM 585 C CA . GLY A 1 77 ? -32.623 -56.292 67.472 1.00 34.25 77 GLY A CA 1
ATOM 586 C C . GLY A 1 77 ? -31.951 -57.485 68.142 1.00 34.25 77 GLY A C 1
ATOM 587 O O . GLY A 1 77 ? -32.379 -58.630 68.010 1.00 34.25 77 GLY A O 1
ATOM 588 N N . ILE A 1 78 ? -30.937 -57.162 68.936 1.00 41.91 78 ILE A N 1
ATOM 589 C CA . ILE A 1 78 ? -30.472 -57.971 70.055 1.00 41.91 78 ILE A CA 1
ATOM 590 C C . ILE A 1 78 ? -30.333 -56.991 71.215 1.00 41.91 78 ILE A C 1
ATOM 592 O O . ILE A 1 78 ? -29.510 -56.077 71.180 1.00 41.91 78 ILE A O 1
ATOM 596 N N . GLY A 1 79 ? -31.226 -57.127 72.191 1.00 35.41 79 GLY A N 1
ATOM 597 C CA . GLY A 1 79 ? -31.144 -56.412 73.453 1.00 35.41 79 GLY A CA 1
ATOM 598 C C . GLY A 1 79 ? -30.141 -57.086 74.380 1.00 35.41 79 GLY A C 1
ATOM 599 O O . GLY A 1 79 ? -29.993 -58.304 74.361 1.00 35.41 79 GLY A O 1
ATOM 600 N N . HIS A 1 80 ? -29.505 -56.290 75.230 1.00 39.53 80 HIS A N 1
ATOM 601 C CA . HIS A 1 80 ? -29.065 -56.752 76.539 1.00 39.53 80 HIS A CA 1
ATOM 602 C C . HIS A 1 80 ? -29.259 -55.623 77.567 1.00 39.53 80 HIS A C 1
ATOM 604 O O . HIS A 1 80 ? -29.200 -54.449 77.193 1.00 39.53 80 HIS A O 1
ATOM 610 N N . PRO A 1 81 ? -29.588 -55.967 78.824 1.00 45.00 81 PRO A N 1
ATOM 611 C CA . PRO A 1 81 ? -30.252 -55.077 79.764 1.00 45.00 81 PRO A CA 1
ATOM 612 C C . PRO A 1 81 ? -29.273 -54.228 80.581 1.00 45.00 81 PRO A C 1
ATOM 614 O O . PRO A 1 81 ? -28.144 -54.629 80.856 1.00 45.00 81 PRO A O 1
ATOM 617 N N . LEU A 1 82 ? -29.762 -53.060 80.997 1.00 42.22 82 LEU A N 1
ATOM 618 C CA . LEU A 1 82 ? -29.161 -52.206 82.021 1.00 42.22 82 LEU A CA 1
ATOM 619 C C . LEU A 1 82 ? -29.137 -52.921 83.378 1.00 42.22 82 LEU A C 1
ATOM 621 O O . LEU A 1 82 ? -30.053 -53.689 83.687 1.00 42.22 82 LEU A O 1
ATOM 625 N N . PRO A 1 83 ? -28.167 -52.568 84.230 1.00 50.62 83 PRO A N 1
ATOM 626 C CA . PRO A 1 83 ? -28.565 -52.196 85.582 1.00 50.62 83 PRO A CA 1
ATOM 627 C C . PRO A 1 83 ? -27.789 -50.989 86.120 1.00 50.62 83 PRO A C 1
ATOM 629 O O . PRO A 1 83 ? -26.629 -50.770 85.780 1.00 50.62 83 PRO A O 1
ATOM 632 N N . GLY A 1 84 ? -28.420 -50.289 87.059 1.00 35.88 84 GLY A N 1
ATOM 633 C CA . GLY A 1 84 ? -27.697 -49.617 88.134 1.00 35.88 84 GLY A CA 1
ATOM 634 C C . GLY A 1 84 ? -27.784 -48.104 88.109 1.00 35.88 84 GLY A C 1
ATOM 635 O O . GLY A 1 84 ? -26.963 -47.433 87.489 1.00 35.88 84 GLY A O 1
ATOM 636 N N . ASP A 1 85 ? -28.750 -47.599 88.868 1.00 42.16 85 ASP A N 1
ATOM 637 C CA . ASP A 1 85 ? -28.719 -46.270 89.455 1.00 42.16 85 ASP A CA 1
ATOM 638 C C . ASP A 1 85 ? -27.422 -46.075 90.256 1.00 42.16 85 ASP A C 1
ATOM 640 O O . ASP A 1 85 ? -27.041 -46.919 91.071 1.00 42.16 85 ASP A O 1
ATOM 644 N N . ALA A 1 86 ? -26.756 -44.945 90.034 1.00 42.22 86 ALA A N 1
ATOM 645 C CA . ALA A 1 86 ? -25.763 -44.407 90.948 1.00 42.22 86 ALA A CA 1
ATOM 646 C C . ALA A 1 86 ? -25.913 -42.886 90.969 1.00 42.22 86 ALA A C 1
ATOM 648 O O . ALA A 1 86 ? -25.594 -42.179 90.009 1.00 42.22 86 ALA A O 1
ATOM 649 N N . ASP A 1 87 ? -26.454 -42.423 92.087 1.00 41.56 87 ASP A N 1
ATOM 650 C CA . ASP A 1 87 ? -26.455 -41.044 92.529 1.00 41.56 87 ASP A CA 1
ATOM 651 C C . ASP A 1 87 ? -25.044 -40.441 92.532 1.00 41.56 87 ASP A C 1
ATOM 653 O O . ASP A 1 87 ? -24.054 -41.102 92.842 1.00 41.56 87 ASP A O 1
ATOM 657 N N . GLY A 1 88 ? -24.989 -39.129 92.303 1.00 41.38 88 GLY A N 1
ATOM 658 C CA . GLY A 1 88 ? -23.879 -38.298 92.756 1.00 41.38 88 GLY A CA 1
ATOM 659 C C . GLY A 1 88 ? -22.804 -38.025 91.710 1.00 41.38 88 GLY A C 1
ATOM 660 O O . GLY A 1 88 ? -21.900 -38.818 91.484 1.00 41.38 88 GLY A O 1
ATOM 661 N N . LEU A 1 89 ? -22.869 -36.827 91.131 1.00 45.06 89 LEU A N 1
ATOM 662 C CA . LEU A 1 89 ? -21.856 -35.769 91.253 1.00 45.06 89 LEU A CA 1
ATOM 663 C C . LEU A 1 89 ? -22.204 -34.699 90.213 1.00 45.06 89 LEU A C 1
ATOM 665 O O . LEU A 1 89 ? -21.899 -34.816 89.025 1.00 45.06 89 LEU A O 1
ATOM 669 N N . ALA A 1 90 ? -22.879 -33.645 90.674 1.00 44.62 90 ALA A N 1
ATOM 670 C CA . ALA A 1 90 ? -23.035 -32.407 89.929 1.00 44.62 90 ALA A CA 1
ATOM 671 C C . ALA A 1 90 ? -21.648 -31.760 89.775 1.00 44.62 90 ALA A C 1
ATOM 673 O O . ALA A 1 90 ? -21.215 -30.966 90.604 1.00 44.62 90 ALA A O 1
ATOM 674 N N . GLY A 1 91 ? -20.925 -32.174 88.736 1.00 43.06 91 GLY A N 1
ATOM 675 C CA . GLY A 1 91 ? -19.742 -31.483 88.253 1.00 43.06 91 GLY A CA 1
ATOM 676 C C . GLY A 1 91 ? -20.183 -30.213 87.542 1.00 43.06 91 GLY A C 1
ATOM 677 O O . GLY A 1 91 ? -20.810 -30.280 86.483 1.00 43.06 91 GLY A O 1
ATOM 678 N N . ASP A 1 92 ? -19.867 -29.081 88.158 1.00 53.53 92 ASP A N 1
ATOM 679 C CA . ASP A 1 92 ? -19.962 -27.742 87.594 1.00 53.53 92 ASP A CA 1
ATOM 680 C C . ASP A 1 92 ? -19.215 -27.728 86.247 1.00 53.53 92 ASP A C 1
ATOM 682 O O . ASP A 1 92 ? -17.984 -27.783 86.185 1.00 53.53 92 ASP A O 1
ATOM 686 N N . ARG A 1 93 ? -19.960 -27.798 85.136 1.00 57.78 93 ARG A N 1
ATOM 687 C CA . ARG A 1 93 ? -19.377 -27.697 83.797 1.00 57.78 93 ARG A CA 1
ATOM 688 C C . ARG A 1 93 ? -19.162 -26.222 83.520 1.00 57.78 93 ARG A C 1
ATOM 690 O O . ARG A 1 93 ? -20.107 -25.521 83.168 1.00 57.78 93 ARG A O 1
ATOM 697 N N . ASP A 1 94 ? -17.911 -25.804 83.654 1.00 56.88 94 ASP A N 1
ATOM 698 C CA . ASP A 1 94 ? -17.398 -24.533 83.155 1.00 56.88 94 ASP A CA 1
ATOM 699 C C . ASP A 1 94 ? -17.979 -24.250 81.752 1.00 56.88 94 ASP A C 1
ATOM 701 O O . ASP A 1 94 ? -17.836 -25.094 80.849 1.00 56.88 94 ASP A O 1
ATOM 705 N N . PRO A 1 95 ? -18.711 -23.137 81.542 1.00 61.84 95 PRO A N 1
ATOM 706 C CA . PRO A 1 95 ? -19.192 -22.771 80.223 1.00 61.84 95 PRO A CA 1
ATOM 707 C C . PRO A 1 95 ? -17.974 -22.467 79.353 1.00 61.84 95 PRO A C 1
ATOM 709 O O . PRO A 1 95 ? -17.405 -21.380 79.395 1.00 61.84 95 PRO A O 1
ATOM 712 N N . GLY A 1 96 ? -17.566 -23.465 78.564 1.00 58.28 96 GLY A N 1
ATOM 713 C CA . GLY A 1 96 ? -16.459 -23.342 77.625 1.00 58.28 96 GLY A CA 1
ATOM 714 C C . GLY A 1 96 ? -16.587 -22.070 76.775 1.00 58.28 96 GLY A C 1
ATOM 715 O O . GLY A 1 96 ? -17.706 -21.623 76.501 1.00 58.28 96 GLY A O 1
ATOM 716 N N . PRO A 1 97 ? -15.454 -21.487 76.349 1.00 63.09 97 PRO A N 1
ATOM 717 C CA . PRO A 1 97 ? -15.389 -20.129 75.824 1.00 63.09 97 PRO A CA 1
ATOM 718 C C . PRO A 1 97 ? -16.446 -19.903 74.743 1.00 63.09 97 PRO A C 1
ATOM 720 O O . PRO A 1 97 ? -16.505 -20.644 73.752 1.00 63.09 97 PRO A O 1
ATOM 723 N N . GLU A 1 98 ? -17.285 -18.881 74.948 1.00 62.62 98 GLU A N 1
ATOM 724 C CA . GLU A 1 98 ? -18.270 -18.432 73.969 1.00 62.62 98 GLU A CA 1
ATOM 725 C C . GLU A 1 98 ? -17.597 -18.329 72.601 1.00 62.62 98 GLU A C 1
ATOM 727 O O . GLU A 1 98 ? -16.619 -17.601 72.403 1.00 62.62 98 GLU A O 1
ATOM 732 N N . ARG A 1 99 ? -18.101 -19.103 71.633 1.00 60.22 99 ARG A N 1
ATOM 733 C CA . ARG A 1 99 ? -17.607 -19.021 70.260 1.00 60.22 99 ARG A CA 1
ATOM 734 C C . ARG A 1 99 ? -17.775 -17.575 69.795 1.00 60.22 99 ARG A C 1
ATOM 736 O O . ARG A 1 99 ? -18.892 -17.060 69.891 1.00 60.22 99 ARG A O 1
ATOM 743 N N . PRO A 1 100 ? -16.728 -16.937 69.243 1.00 66.12 100 PRO A N 1
ATOM 744 C CA . PRO A 1 100 ? -16.843 -15.570 68.771 1.00 66.12 100 PRO A CA 1
ATOM 745 C C . PRO A 1 100 ? -17.994 -15.470 67.758 1.00 66.12 100 PRO A C 1
ATOM 747 O O . PRO A 1 100 ? -18.200 -16.404 66.964 1.00 66.12 100 PRO A O 1
ATOM 750 N N . PRO A 1 101 ? -18.763 -14.367 67.774 1.00 69.88 101 PRO A N 1
ATOM 751 C CA . PRO A 1 101 ? -19.871 -14.179 66.853 1.00 69.88 101 PRO A CA 1
ATOM 752 C C . PRO A 1 101 ? -19.372 -14.366 65.419 1.00 69.88 101 PRO A C 1
ATOM 754 O O . PRO A 1 101 ? -18.381 -13.764 65.004 1.00 69.88 101 PRO A O 1
ATOM 757 N N . ARG A 1 102 ? -20.040 -15.245 64.659 1.00 59.75 102 ARG A N 1
ATOM 758 C CA . ARG A 1 102 ? -19.682 -15.508 63.259 1.00 59.75 102 ARG A CA 1
ATOM 759 C C . ARG A 1 102 ? -19.655 -14.183 62.505 1.00 59.75 102 ARG A C 1
ATOM 761 O O . ARG A 1 102 ? -20.674 -13.495 62.446 1.00 59.75 102 ARG A O 1
ATOM 768 N N . ALA A 1 103 ? -18.511 -13.873 61.896 1.00 55.06 103 ALA A N 1
ATOM 769 C CA . ALA A 1 103 ? -18.376 -12.716 61.026 1.00 55.06 103 ALA A CA 1
ATOM 770 C C . ALA A 1 103 ? -19.513 -12.710 59.983 1.00 55.06 103 ALA A C 1
ATOM 772 O O . ALA A 1 103 ? -19.863 -13.777 59.453 1.00 55.06 103 ALA A O 1
ATOM 773 N N . PRO A 1 104 ? -20.114 -11.543 59.684 1.00 61.38 104 PRO A N 1
ATOM 774 C CA . PRO A 1 104 ? -21.168 -11.445 58.687 1.00 61.38 104 PRO A CA 1
ATOM 775 C C . PRO A 1 104 ? -20.694 -12.061 57.370 1.00 61.38 104 PRO A C 1
ATOM 777 O O . PRO A 1 104 ? -19.646 -11.689 56.844 1.00 61.38 104 PRO A O 1
ATOM 780 N N . ARG A 1 105 ? -21.458 -13.011 56.816 1.00 62.47 105 ARG A N 1
ATOM 781 C CA . ARG A 1 105 ? -21.145 -13.568 55.495 1.00 62.47 105 ARG A CA 1
ATOM 782 C C . ARG A 1 105 ? -21.217 -12.438 54.476 1.00 62.47 105 ARG A C 1
ATOM 784 O O . ARG A 1 105 ? -22.300 -11.906 54.226 1.00 62.47 105 ARG A O 1
ATOM 791 N N . LEU A 1 106 ? -20.077 -12.083 53.885 1.00 62.47 106 LEU A N 1
ATOM 792 C CA . LEU A 1 106 ? -20.055 -11.123 52.790 1.00 62.47 106 LEU A CA 1
ATOM 793 C C . LEU A 1 106 ? -20.958 -11.648 51.660 1.00 62.47 106 LEU A C 1
ATOM 795 O O . LEU A 1 106 ? -20.876 -12.832 51.310 1.00 62.47 106 LEU A O 1
ATOM 799 N N . PRO A 1 107 ? -21.847 -10.808 51.099 1.00 66.94 107 PRO A N 1
ATOM 800 C CA . PRO A 1 107 ? -22.703 -11.228 50.004 1.00 66.94 107 PRO A CA 1
ATOM 801 C C . PRO A 1 107 ? -21.841 -11.687 48.818 1.00 66.94 107 PRO A C 1
ATOM 803 O O . PRO A 1 107 ? -20.774 -11.113 48.581 1.00 66.94 107 PRO A O 1
ATOM 806 N N . PRO A 1 108 ? -22.284 -12.697 48.044 1.00 70.19 108 PRO A N 1
ATOM 807 C CA . PRO A 1 108 ? -21.519 -13.196 46.909 1.00 70.19 108 PRO A CA 1
ATOM 808 C C . PRO A 1 108 ? -21.122 -12.049 45.977 1.00 70.19 108 PRO A C 1
ATOM 810 O O . PRO A 1 108 ? -21.953 -11.195 45.659 1.00 70.19 108 PRO A O 1
ATOM 813 N N . ILE A 1 109 ? -19.880 -12.050 45.48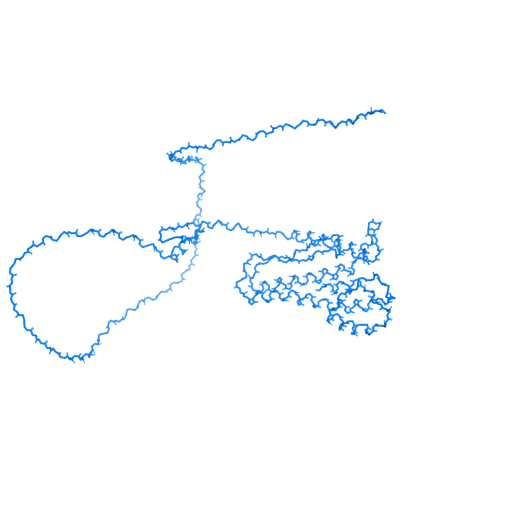2 1.00 66.25 109 ILE A N 1
ATOM 814 C CA . ILE A 1 109 ? -19.353 -10.983 44.612 1.00 66.25 109 ILE A CA 1
ATOM 815 C C . ILE A 1 109 ? -20.252 -10.699 43.397 1.00 66.25 109 ILE A C 1
ATOM 817 O O . ILE A 1 109 ? -20.314 -9.568 42.930 1.00 66.25 109 ILE A O 1
ATOM 821 N N . ARG A 1 110 ? -21.028 -11.693 42.934 1.00 64.38 110 ARG A N 1
ATOM 822 C CA . ARG A 1 110 ? -22.057 -11.538 41.890 1.00 64.38 110 ARG A CA 1
ATOM 823 C C . ARG A 1 110 ? -23.168 -10.555 42.276 1.00 64.38 110 ARG A C 1
ATOM 825 O O . ARG A 1 110 ? -23.552 -9.726 41.458 1.00 64.38 110 ARG A O 1
ATOM 832 N N . VAL A 1 111 ? -23.658 -10.620 43.514 1.00 73.00 111 VAL A N 1
ATOM 833 C CA . VAL A 1 111 ? -24.706 -9.724 44.035 1.00 73.00 111 VAL A CA 1
ATOM 834 C C . VAL A 1 111 ? -24.164 -8.302 44.176 1.00 73.00 111 VAL A C 1
ATOM 836 O O . VAL A 1 111 ? -24.838 -7.340 43.811 1.00 73.00 111 VAL A O 1
ATOM 839 N N . LEU A 1 112 ? -22.923 -8.172 44.652 1.00 67.44 112 LEU A N 1
ATOM 840 C CA . LEU A 1 112 ? -22.232 -6.887 44.755 1.00 67.44 112 LEU A CA 1
ATOM 841 C C . LEU A 1 112 ? -21.982 -6.272 43.371 1.00 67.44 112 LEU A C 1
ATOM 843 O O . LEU A 1 112 ? -22.305 -5.105 43.172 1.00 67.44 112 LEU A O 1
ATOM 847 N N . ASN A 1 113 ? -21.512 -7.056 42.395 1.00 67.94 113 ASN A N 1
ATOM 848 C CA . ASN A 1 113 ? -21.341 -6.608 41.009 1.00 67.94 113 ASN A CA 1
ATOM 849 C C . ASN A 1 113 ? -22.664 -6.127 40.401 1.00 67.94 113 ASN A C 1
ATOM 851 O O . ASN A 1 113 ? -22.694 -5.058 39.804 1.00 67.94 113 ASN A O 1
ATOM 855 N N . GLY A 1 114 ? -23.769 -6.855 40.597 1.00 67.00 114 GLY A N 1
ATOM 856 C CA . GLY A 1 114 ? -25.081 -6.446 40.079 1.00 67.00 114 GLY A CA 1
ATOM 857 C C . GLY A 1 114 ? -25.569 -5.097 40.625 1.00 67.00 114 GLY A C 1
ATOM 858 O O . GLY A 1 114 ? -26.235 -4.351 39.913 1.00 67.00 114 GLY A O 1
ATOM 859 N N . ARG A 1 115 ? -25.205 -4.752 41.868 1.00 71.81 115 ARG A N 1
ATOM 860 C CA . ARG A 1 115 ? -25.583 -3.480 42.514 1.00 71.81 115 ARG A CA 1
ATOM 861 C C . ARG A 1 115 ? -24.611 -2.335 42.233 1.00 71.81 115 ARG A C 1
ATOM 863 O O . ARG A 1 115 ? -25.028 -1.182 42.188 1.00 71.81 115 ARG A O 1
ATOM 870 N N . LEU A 1 116 ? -23.326 -2.641 42.066 1.00 68.38 116 LEU A N 1
ATOM 871 C CA . LEU A 1 116 ? -22.249 -1.652 41.954 1.00 68.38 116 LEU A CA 1
ATOM 872 C C . LEU A 1 116 ? -21.854 -1.351 40.500 1.00 68.38 116 LEU A C 1
ATOM 874 O O . LEU A 1 116 ? -21.438 -0.227 40.212 1.00 68.38 116 LEU A O 1
ATOM 878 N N . ALA A 1 117 ? -22.065 -2.287 39.567 1.00 64.69 117 ALA A N 1
ATOM 879 C CA . ALA A 1 117 ? -21.808 -2.073 38.142 1.00 64.69 117 ALA A CA 1
ATOM 880 C C . ALA A 1 117 ? -22.633 -0.918 37.535 1.00 64.69 117 ALA A C 1
ATOM 882 O O . ALA A 1 117 ? -22.045 -0.110 36.813 1.00 64.69 117 ALA A O 1
ATOM 883 N N . PRO A 1 118 ? -23.933 -0.733 37.863 1.00 67.06 118 PRO A N 1
ATOM 884 C CA . PRO A 1 118 ? -24.701 0.429 37.398 1.00 67.06 118 PRO A CA 1
ATOM 885 C C . PRO A 1 118 ? -24.156 1.770 37.912 1.00 67.06 118 PRO A C 1
ATOM 887 O O . PRO A 1 118 ? -24.388 2.811 37.305 1.00 67.06 118 PRO A O 1
ATOM 890 N N . LEU A 1 119 ? -23.420 1.748 39.027 1.00 68.12 119 LEU A N 1
ATOM 891 C CA . LEU A 1 119 ? -22.817 2.922 39.662 1.00 68.12 119 LEU A CA 1
ATOM 892 C C . LEU A 1 119 ? -21.373 3.173 39.189 1.00 68.12 119 LEU A C 1
ATOM 894 O O . LEU A 1 119 ? -20.753 4.148 39.617 1.00 68.12 119 LEU A O 1
ATOM 898 N N . GLY A 1 120 ? -20.833 2.317 38.313 1.00 64.19 120 GLY A N 1
ATOM 899 C CA . GLY A 1 120 ? -19.457 2.412 37.823 1.00 64.19 120 GLY A CA 1
ATOM 900 C C . GLY A 1 120 ? -18.416 1.928 38.833 1.00 64.19 120 GLY A C 1
ATOM 901 O O . GLY A 1 120 ? -17.306 2.450 38.865 1.00 64.19 120 GLY A O 1
ATOM 902 N N . TYR A 1 121 ? -18.753 0.956 39.679 1.00 63.88 121 TYR A N 1
ATOM 903 C CA . TYR A 1 121 ? -17.818 0.331 40.613 1.00 63.88 121 TYR A CA 1
ATOM 904 C C . TYR A 1 121 ? -17.755 -1.176 40.354 1.00 63.88 121 TYR A C 1
ATOM 906 O O . TYR A 1 121 ? -18.787 -1.840 40.276 1.00 63.88 121 TYR A O 1
ATOM 914 N N . HIS A 1 122 ? -16.543 -1.718 40.242 1.00 67.94 122 HIS A N 1
ATOM 915 C CA . HIS A 1 122 ? -16.305 -3.157 40.158 1.00 67.94 122 HIS A CA 1
ATOM 916 C C . HIS A 1 122 ? -15.593 -3.608 41.439 1.00 67.94 122 HIS A C 1
ATOM 918 O O . HIS A 1 122 ? -14.417 -3.292 41.621 1.00 67.94 122 HIS A O 1
ATOM 924 N N . PRO A 1 123 ? -16.286 -4.286 42.369 1.00 63.81 123 PRO A N 1
ATOM 925 C CA . PRO A 1 123 ? -15.647 -4.846 43.554 1.00 63.81 123 PRO A CA 1
ATOM 926 C C . PRO A 1 123 ? -14.641 -5.932 43.148 1.00 63.81 123 PRO A C 1
ATOM 928 O O . PRO A 1 123 ? -15.005 -6.873 42.443 1.00 63.81 123 PRO A O 1
ATOM 931 N N . LEU A 1 124 ? -13.396 -5.825 43.618 1.00 61.31 124 LEU A N 1
ATOM 932 C CA . LEU A 1 124 ? -12.438 -6.931 43.614 1.00 61.31 124 LEU A CA 1
ATOM 933 C C . LEU A 1 124 ? -12.266 -7.439 45.048 1.00 61.31 124 LEU A C 1
ATOM 935 O O . LEU A 1 124 ? -12.067 -6.658 45.979 1.00 61.31 124 LEU A O 1
ATOM 939 N N . LEU A 1 125 ? -12.352 -8.756 45.221 1.00 57.34 125 LEU A N 1
ATOM 940 C CA . LEU A 1 125 ? -12.019 -9.424 46.477 1.00 57.34 125 LEU A CA 1
ATOM 941 C C . LEU A 1 125 ? -10.502 -9.609 46.527 1.00 57.34 125 LEU A C 1
ATOM 943 O O . LEU A 1 125 ? -9.956 -10.345 45.707 1.00 57.34 125 LEU A O 1
ATOM 947 N N . ARG A 1 126 ? -9.832 -8.935 47.467 1.00 58.66 126 ARG A N 1
ATOM 948 C CA . ARG A 1 126 ? -8.385 -9.099 47.690 1.00 58.66 126 ARG A CA 1
ATOM 949 C C . ARG A 1 126 ? -8.088 -10.209 48.704 1.00 58.66 126 ARG A C 1
ATOM 951 O O . ARG A 1 126 ? -7.081 -10.892 48.575 1.00 58.66 126 ARG A O 1
ATOM 958 N N . SER A 1 127 ? -8.981 -10.411 49.674 1.00 54.66 127 SER A N 1
ATOM 959 C CA . SER A 1 127 ? -8.932 -11.476 50.687 1.00 54.66 127 SER A CA 1
ATOM 960 C C . SER A 1 127 ? -10.349 -11.772 51.210 1.00 54.66 127 SER A C 1
ATOM 962 O O . SER A 1 127 ? -11.292 -11.061 50.856 1.00 54.66 127 SER A O 1
ATOM 964 N N . ARG A 1 128 ? -10.523 -12.806 52.048 1.00 55.44 128 ARG A N 1
ATOM 965 C CA . ARG A 1 128 ? -11.828 -13.226 52.609 1.00 55.44 128 ARG A CA 1
ATOM 966 C C . ARG A 1 128 ? -12.561 -12.127 53.394 1.00 55.44 128 ARG A C 1
ATOM 968 O O . ARG A 1 128 ? -13.770 -12.239 53.562 1.00 55.44 128 ARG A O 1
ATOM 975 N N . GLU A 1 129 ? -11.864 -11.072 53.812 1.00 56.47 129 GLU A N 1
ATOM 976 C CA . GLU A 1 129 ? -12.398 -9.987 54.652 1.00 56.47 129 GLU A CA 1
ATOM 977 C C . GLU A 1 129 ? -12.202 -8.578 54.053 1.00 56.47 129 GLU A C 1
ATOM 979 O O . GLU A 1 129 ? -12.712 -7.605 54.602 1.00 56.47 129 GLU A O 1
ATOM 984 N N . GLU A 1 130 ? -11.524 -8.442 52.904 1.00 57.94 130 GLU A N 1
ATOM 985 C CA . GLU A 1 130 ? -11.184 -7.137 52.316 1.00 57.94 130 GLU A CA 1
ATOM 986 C C . GLU A 1 130 ? -11.799 -6.969 50.915 1.00 57.94 130 GLU A C 1
ATOM 988 O O . GLU A 1 130 ? -11.419 -7.644 49.949 1.00 57.94 130 GLU A O 1
ATOM 993 N N . ILE A 1 131 ? -12.754 -6.037 50.796 1.00 57.34 131 ILE A N 1
ATOM 994 C CA . ILE A 1 131 ? -13.331 -5.609 49.516 1.00 57.34 131 ILE A CA 1
ATOM 995 C C . ILE A 1 131 ? -12.626 -4.328 49.075 1.00 57.34 131 ILE A C 1
ATOM 997 O O . ILE A 1 131 ? -12.832 -3.263 49.657 1.00 57.34 131 ILE A O 1
ATOM 1001 N N . VAL A 1 132 ? -11.858 -4.409 47.990 1.00 61.78 132 VAL A N 1
ATOM 1002 C CA . VAL A 1 132 ? -11.307 -3.221 47.337 1.00 61.78 132 VAL A CA 1
ATOM 1003 C C . VAL A 1 132 ? -12.322 -2.742 46.300 1.00 61.78 132 VAL A C 1
ATOM 1005 O O . VAL A 1 132 ? -12.589 -3.401 45.292 1.00 61.78 132 VAL A O 1
ATOM 1008 N N . LEU A 1 133 ? -12.929 -1.584 46.560 1.00 57.22 133 LEU A N 1
ATOM 1009 C CA . LEU A 1 133 ? -13.848 -0.931 45.630 1.00 57.22 133 LEU A CA 1
ATOM 1010 C C . LEU A 1 133 ? -13.047 -0.203 44.547 1.00 57.22 133 LEU A C 1
ATOM 1012 O O . LEU A 1 133 ? -12.637 0.944 44.727 1.00 57.22 133 LEU A O 1
ATOM 1016 N N . LEU A 1 134 ? -12.853 -0.839 43.391 1.00 56.81 134 LEU A N 1
ATOM 1017 C CA . LEU A 1 134 ? -12.344 -0.132 42.221 1.00 56.81 134 LEU A CA 1
ATOM 1018 C C . LEU A 1 134 ? -13.483 0.667 41.591 1.00 56.81 134 LEU A C 1
ATOM 1020 O O . LEU A 1 134 ? -14.442 0.115 41.048 1.00 56.81 134 LEU A O 1
ATOM 1024 N N . ARG A 1 135 ? -13.374 1.995 41.644 1.00 46.75 135 ARG A N 1
ATOM 1025 C CA . ARG A 1 135 ? -14.196 2.869 40.811 1.00 46.75 135 ARG A CA 1
ATOM 1026 C C . ARG A 1 135 ? -13.742 2.677 39.370 1.00 46.75 135 ARG A C 1
ATOM 1028 O O . ARG A 1 135 ? -12.636 3.085 39.017 1.00 46.75 135 ARG A O 1
ATOM 1035 N N . ALA A 1 136 ? -14.594 2.099 38.533 1.00 57.91 136 ALA A N 1
ATOM 1036 C CA . ALA A 1 136 ? -14.458 2.257 37.099 1.00 57.91 136 ALA A CA 1
ATOM 1037 C C . ALA A 1 136 ? -14.640 3.753 36.827 1.00 57.91 136 ALA A C 1
ATOM 1039 O O . ALA A 1 136 ? -15.752 4.284 36.825 1.00 57.91 136 ALA A O 1
ATOM 1040 N N . ALA A 1 137 ? -13.522 4.471 36.687 1.00 53.22 137 ALA A N 1
ATOM 1041 C CA . ALA A 1 137 ? -13.556 5.827 36.173 1.00 53.22 137 ALA A CA 1
ATOM 1042 C C . ALA A 1 137 ? -14.425 5.795 34.908 1.00 53.22 137 ALA A C 1
ATOM 1044 O O . ALA A 1 137 ? -14.247 4.875 34.098 1.00 53.22 137 ALA A O 1
ATOM 1045 N N . PRO A 1 138 ? -15.389 6.724 34.746 1.00 46.84 138 PRO A N 1
ATOM 1046 C CA . PRO A 1 138 ? -16.226 6.746 33.561 1.00 46.84 138 PRO A CA 1
ATOM 1047 C C . PRO A 1 138 ? -15.282 6.681 32.375 1.00 46.84 138 PRO A C 1
ATOM 1049 O O . PRO A 1 138 ? -14.385 7.521 32.259 1.00 46.84 138 PRO A O 1
ATOM 1052 N N . ARG A 1 139 ? -15.425 5.628 31.564 1.00 50.56 139 ARG A N 1
ATOM 1053 C CA . ARG A 1 139 ? -14.655 5.443 30.340 1.00 50.56 139 ARG A CA 1
ATOM 1054 C C . ARG A 1 139 ? -14.868 6.737 29.572 1.00 50.56 139 ARG A C 1
ATOM 1056 O O . ARG A 1 139 ? -15.974 6.950 29.074 1.00 50.56 139 ARG A O 1
ATOM 1063 N N . ARG A 1 140 ? -13.879 7.649 29.617 1.00 46.75 140 ARG A N 1
ATOM 1064 C CA . ARG A 1 140 ? -13.953 8.969 28.977 1.00 46.75 140 ARG A CA 1
ATOM 1065 C C . ARG A 1 140 ? -14.550 8.699 27.613 1.00 46.75 140 ARG A C 1
ATOM 1067 O O . ARG A 1 140 ? -13.979 7.863 26.915 1.00 46.75 140 ARG A O 1
ATOM 1074 N N . ARG A 1 141 ? -15.722 9.281 27.312 1.00 48.53 141 ARG A N 1
ATOM 1075 C CA . ARG A 1 141 ? -16.426 9.086 26.037 1.00 48.53 141 ARG A CA 1
ATOM 1076 C C . ARG A 1 141 ? -15.371 9.226 24.945 1.00 48.53 141 ARG A C 1
ATOM 1078 O O . ARG A 1 141 ? -14.887 10.339 24.740 1.00 48.53 141 ARG A O 1
ATOM 1085 N N . PRO A 1 142 ? -14.888 8.123 24.355 1.00 52.53 142 PRO A N 1
ATOM 1086 C CA . PRO A 1 142 ? -13.712 8.218 23.540 1.00 52.53 142 PRO A CA 1
ATOM 1087 C C . PRO A 1 142 ? -14.227 8.731 22.215 1.00 52.53 142 PRO A C 1
ATOM 1089 O O . PRO A 1 142 ? -14.948 8.012 21.533 1.00 52.53 142 PRO A O 1
ATOM 1092 N N . TRP A 1 143 ? -13.800 9.928 21.832 1.00 48.97 143 TRP A N 1
ATOM 1093 C CA . TRP A 1 143 ? -13.523 10.174 20.428 1.00 48.97 143 TRP A CA 1
ATOM 1094 C C . TRP A 1 143 ? -14.757 10.163 19.509 1.00 48.97 143 TRP A C 1
ATOM 1096 O O . TRP A 1 143 ? -14.911 9.266 18.681 1.00 48.97 143 TRP A O 1
ATOM 1106 N N . LEU A 1 144 ? -15.529 11.253 19.526 1.00 49.19 144 LEU A N 1
ATOM 1107 C CA . LEU A 1 144 ? -15.913 11.854 18.243 1.00 49.19 144 LEU A CA 1
ATOM 1108 C C . LEU A 1 144 ? -14.597 12.332 17.593 1.00 49.19 144 LEU A C 1
ATOM 1110 O O . LEU A 1 144 ? -14.206 13.482 17.741 1.00 49.19 144 LEU A O 1
ATOM 1114 N N . ARG A 1 145 ? -13.797 11.407 17.040 1.00 60.84 145 ARG A N 1
ATOM 1115 C CA . ARG A 1 145 ? -12.641 11.780 16.215 1.00 60.84 145 ARG A CA 1
ATOM 1116 C C . ARG A 1 145 ? -13.219 12.141 14.866 1.00 60.84 145 ARG A C 1
ATOM 1118 O O . ARG A 1 145 ? -13.586 11.242 14.115 1.00 60.84 145 ARG A O 1
ATOM 1125 N N . GLU A 1 146 ? -13.289 13.438 14.612 1.00 72.31 146 GLU A N 1
ATOM 1126 C CA . GLU A 1 146 ? -13.262 13.996 13.266 1.00 72.31 146 GLU A CA 1
ATOM 1127 C C . GLU A 1 146 ? -12.247 13.200 12.415 1.00 72.31 146 GLU A C 1
ATOM 1129 O O . GLU A 1 146 ? -11.145 12.916 12.900 1.00 72.31 146 GLU A O 1
ATOM 1134 N N . PRO A 1 147 ? -12.575 12.806 11.176 1.00 83.12 147 PRO A N 1
ATOM 1135 C CA . PRO A 1 147 ? -11.690 12.007 10.323 1.00 83.12 147 PRO A CA 1
ATOM 1136 C C . PRO A 1 147 ? -10.462 12.784 9.812 1.00 83.12 147 PRO A C 1
ATOM 1138 O O . PRO A 1 147 ? -9.623 12.204 9.122 1.00 83.12 147 PRO A O 1
ATOM 1141 N N . TRP A 1 148 ? -10.323 14.068 10.166 1.00 89.19 148 TRP A N 1
ATOM 1142 C CA . TRP A 1 148 ? -9.262 14.947 9.676 1.00 89.19 148 TRP A CA 1
ATOM 1143 C C . TRP A 1 148 ? -7.833 14.416 9.896 1.00 89.19 148 TRP A C 1
ATOM 1145 O O . TRP A 1 148 ? -7.041 14.568 8.968 1.00 89.19 148 TRP A O 1
ATOM 1155 N N . PRO A 1 149 ? -7.459 13.747 11.017 1.00 91.44 149 PRO A N 1
ATOM 1156 C CA . PRO A 1 149 ? -6.088 13.264 11.175 1.00 91.44 149 PRO A CA 1
ATOM 1157 C C . PRO A 1 149 ? -5.753 12.181 10.153 1.00 91.44 149 PRO A C 1
ATOM 1159 O O . PRO A 1 149 ? -4.632 12.119 9.668 1.00 91.44 149 PRO A O 1
ATOM 1162 N N . ASN A 1 150 ? -6.732 11.343 9.806 1.00 92.38 150 ASN A N 1
ATOM 1163 C CA . ASN A 1 150 ? -6.550 10.273 8.831 1.00 92.38 150 ASN A CA 1
ATOM 1164 C C . ASN A 1 150 ? -6.368 10.876 7.434 1.00 92.38 150 ASN A C 1
ATOM 1166 O O . ASN A 1 150 ? -5.519 10.418 6.682 1.00 92.38 150 ASN A O 1
ATOM 1170 N N . LEU A 1 151 ? -7.129 11.933 7.121 1.00 93.38 151 LEU A N 1
ATOM 1171 C CA . LEU A 1 151 ? -7.002 12.660 5.861 1.00 93.38 151 LEU A CA 1
ATOM 1172 C C . LEU A 1 151 ? -5.642 13.357 5.746 1.00 93.38 151 LEU A C 1
ATOM 1174 O O . LEU A 1 151 ? -4.973 13.206 4.732 1.00 93.38 151 LEU A O 1
ATOM 1178 N N . VAL A 1 152 ? -5.205 14.073 6.787 1.00 95.56 152 VAL A N 1
ATOM 1179 C CA . VAL A 1 152 ? -3.891 14.738 6.800 1.00 95.56 152 VAL A CA 1
ATOM 1180 C C . VAL A 1 152 ? -2.765 13.723 6.639 1.00 95.56 152 VAL A C 1
ATOM 1182 O O . VAL A 1 152 ? -1.858 13.940 5.842 1.00 95.56 152 VAL A O 1
ATOM 1185 N N . LEU A 1 153 ? -2.839 12.595 7.347 1.00 95.94 153 LEU A N 1
ATOM 1186 C CA . LEU A 1 153 ? -1.854 11.522 7.230 1.00 95.94 153 LEU A CA 1
ATOM 1187 C C . LEU A 1 153 ? -1.866 10.864 5.849 1.00 95.94 153 LEU A C 1
ATOM 1189 O O . LEU A 1 153 ? -0.801 10.599 5.298 1.00 95.94 153 LEU A O 1
ATOM 1193 N N . PHE A 1 154 ? -3.043 10.641 5.266 1.00 96.50 154 PHE A N 1
ATOM 1194 C CA . PHE A 1 154 ? -3.164 10.116 3.908 1.00 96.50 154 PHE A CA 1
ATOM 1195 C C . PHE A 1 154 ? -2.548 11.069 2.881 1.00 96.50 154 PHE A C 1
ATOM 1197 O O . PHE A 1 154 ? -1.741 10.636 2.067 1.00 96.50 154 PHE A O 1
ATOM 1204 N N . VAL A 1 155 ? -2.855 12.367 2.957 1.00 96.88 155 VAL A N 1
ATOM 1205 C CA . VAL A 1 155 ? -2.275 13.379 2.060 1.00 96.88 155 VAL A CA 1
ATOM 1206 C C . VAL A 1 155 ? -0.762 13.473 2.248 1.00 96.88 155 VAL A C 1
ATOM 1208 O O . VAL A 1 155 ? -0.029 13.470 1.265 1.00 96.88 155 VAL A O 1
ATOM 1211 N N . ALA A 1 156 ? -0.271 13.491 3.489 1.00 97.38 156 ALA A N 1
ATOM 1212 C CA . ALA A 1 156 ? 1.165 13.483 3.755 1.00 97.38 156 ALA A CA 1
ATOM 1213 C C . ALA A 1 156 ? 1.842 12.241 3.155 1.00 97.38 156 ALA A C 1
ATOM 1215 O O . ALA A 1 156 ? 2.889 12.362 2.527 1.00 97.38 156 ALA A O 1
ATOM 1216 N N . THR A 1 157 ? 1.217 11.069 3.294 1.00 97.56 157 THR A N 1
ATOM 1217 C CA . THR A 1 157 ? 1.743 9.808 2.749 1.00 97.56 157 THR A CA 1
ATOM 1218 C C . THR A 1 157 ? 1.715 9.805 1.224 1.00 97.56 157 THR A C 1
ATOM 1220 O O . THR A 1 157 ? 2.678 9.378 0.596 1.00 97.56 157 THR A O 1
ATOM 1223 N N . MET A 1 158 ? 0.655 10.338 0.615 1.00 97.38 158 MET A N 1
ATOM 1224 C CA . MET A 1 158 ? 0.564 10.541 -0.831 1.00 97.38 158 MET A CA 1
ATOM 1225 C C . MET A 1 158 ? 1.737 11.378 -1.340 1.00 97.38 158 MET A C 1
ATOM 1227 O O . MET A 1 158 ? 2.407 10.978 -2.286 1.00 97.38 158 MET A O 1
ATOM 1231 N N . LEU A 1 159 ? 2.031 12.503 -0.684 1.00 96.69 159 LEU A N 1
ATOM 1232 C CA . LEU A 1 159 ? 3.127 13.386 -1.079 1.00 96.69 159 LEU A CA 1
ATOM 1233 C C . LEU A 1 159 ? 4.496 12.715 -0.933 1.00 96.69 159 LEU A C 1
ATOM 1235 O O . LEU A 1 159 ? 5.297 12.778 -1.864 1.00 96.69 159 LEU A O 1
ATOM 1239 N N . THR A 1 160 ? 4.762 12.040 0.189 1.00 97.06 160 THR A N 1
ATOM 1240 C CA . THR A 1 160 ? 6.040 11.334 0.380 1.00 97.06 160 THR A CA 1
ATOM 1241 C C . THR A 1 160 ? 6.201 10.164 -0.589 1.00 97.06 160 THR A C 1
ATOM 1243 O O . THR A 1 160 ? 7.300 9.936 -1.085 1.00 97.06 160 THR A O 1
ATOM 1246 N N . THR A 1 161 ? 5.114 9.464 -0.924 1.00 97.25 161 THR A N 1
ATOM 1247 C CA . THR A 1 161 ? 5.136 8.345 -1.882 1.00 97.25 161 THR A CA 1
ATOM 1248 C C . THR A 1 161 ? 5.290 8.815 -3.324 1.00 97.25 161 THR A C 1
ATOM 1250 O O . THR A 1 161 ? 6.049 8.207 -4.074 1.00 97.25 161 THR A O 1
ATOM 1253 N N . LEU A 1 162 ? 4.655 9.925 -3.712 1.00 97.12 162 LEU A N 1
ATOM 1254 C CA . LEU A 1 162 ? 4.890 10.565 -5.012 1.00 97.12 162 LEU A CA 1
ATOM 1255 C C . LEU A 1 162 ? 6.338 11.038 -5.146 1.00 97.12 162 LEU A C 1
ATOM 1257 O O . LEU A 1 162 ? 6.963 10.821 -6.180 1.00 97.12 162 LEU A O 1
ATOM 1261 N N . PHE A 1 163 ? 6.877 11.650 -4.090 1.00 96.38 163 PHE A N 1
ATOM 1262 C CA . PHE A 1 163 ? 8.257 12.117 -4.053 1.00 96.38 163 PHE A CA 1
ATOM 1263 C C . PHE A 1 163 ? 9.250 10.967 -4.256 1.00 96.38 163 PHE A C 1
ATOM 1265 O O . PHE A 1 163 ? 10.051 11.001 -5.185 1.00 96.38 163 PHE A O 1
ATOM 1272 N N . VAL A 1 164 ? 9.146 9.915 -3.441 1.00 95.69 164 VAL A N 1
ATOM 1273 C CA . VAL A 1 164 ? 10.005 8.727 -3.554 1.00 95.69 164 VAL A CA 1
ATOM 1274 C C . VAL A 1 164 ? 9.809 8.011 -4.894 1.00 95.69 164 VAL A C 1
ATOM 1276 O O . VAL A 1 164 ? 10.785 7.615 -5.524 1.00 95.69 164 VAL A O 1
ATOM 1279 N N . GLY A 1 165 ? 8.569 7.893 -5.374 1.00 95.38 165 GLY A N 1
ATOM 1280 C CA . GLY A 1 165 ? 8.276 7.284 -6.671 1.00 95.38 165 GLY A CA 1
ATOM 1281 C C . GLY A 1 165 ? 8.944 8.014 -7.839 1.00 95.38 165 GLY A C 1
ATOM 1282 O O . GLY A 1 165 ? 9.452 7.366 -8.747 1.00 95.38 165 GLY A O 1
ATOM 1283 N N . ALA A 1 166 ? 8.991 9.348 -7.807 1.00 95.31 166 ALA A N 1
ATOM 1284 C CA . ALA A 1 166 ? 9.689 10.137 -8.819 1.00 95.31 166 ALA A CA 1
ATOM 1285 C C . ALA A 1 166 ? 11.216 9.954 -8.743 1.00 95.31 166 ALA A C 1
ATOM 1287 O O . ALA A 1 166 ? 11.865 9.795 -9.777 1.00 95.31 166 ALA A O 1
ATOM 1288 N N . LEU A 1 167 ? 11.777 9.866 -7.529 1.00 93.62 167 LEU A N 1
ATOM 1289 C CA . LEU A 1 167 ? 13.198 9.558 -7.336 1.00 93.62 167 LEU A CA 1
ATOM 1290 C C . LEU A 1 167 ? 13.571 8.167 -7.869 1.00 93.62 167 LEU A C 1
ATOM 1292 O O . LEU A 1 167 ? 14.617 8.022 -8.494 1.00 93.62 167 LEU A O 1
ATOM 1296 N N . HIS A 1 168 ? 12.705 7.161 -7.707 1.00 91.25 168 HIS A N 1
ATOM 1297 C CA . HIS A 1 168 ? 12.894 5.835 -8.316 1.00 91.25 168 HIS A CA 1
ATOM 1298 C C . HIS A 1 168 ? 12.853 5.856 -9.851 1.00 91.25 168 HIS A C 1
ATOM 1300 O O . HIS A 1 168 ? 13.297 4.908 -10.490 1.00 91.25 168 HIS A O 1
ATOM 1306 N N . GLN A 1 169 ? 12.317 6.914 -10.458 1.00 90.69 169 GLN A N 1
ATOM 1307 C CA . GLN A 1 169 ? 12.378 7.148 -11.903 1.00 90.69 169 GLN A CA 1
ATOM 1308 C C . GLN A 1 169 ? 13.582 8.006 -12.316 1.00 90.69 169 GLN A C 1
ATOM 1310 O O . GLN A 1 169 ? 13.697 8.376 -13.480 1.00 90.69 169 GLN A O 1
ATOM 1315 N N . GLY A 1 170 ? 14.479 8.329 -11.379 1.00 90.88 170 GLY A N 1
ATOM 1316 C CA . GLY A 1 170 ? 15.667 9.143 -11.632 1.00 90.88 170 GLY A CA 1
ATOM 1317 C C . GLY A 1 170 ? 15.372 10.631 -11.823 1.00 90.88 170 GLY A C 1
ATOM 1318 O O . GLY A 1 170 ? 16.230 11.362 -12.312 1.00 90.88 170 GLY A O 1
ATOM 1319 N N . VAL A 1 171 ? 14.172 11.095 -11.453 1.00 92.44 171 VAL A N 1
ATOM 1320 C CA . VAL A 1 171 ? 13.749 12.484 -11.651 1.00 92.44 171 VAL A CA 1
ATOM 1321 C C . VAL A 1 171 ? 13.606 13.192 -10.305 1.00 92.44 171 VAL A C 1
ATOM 1323 O O . VAL A 1 171 ? 12.875 12.728 -9.435 1.00 92.44 171 VAL A O 1
ATOM 1326 N N . ASP A 1 172 ? 14.263 14.344 -10.143 1.00 91.75 172 ASP A N 1
ATOM 1327 C CA . ASP A 1 172 ? 14.221 15.138 -8.910 1.00 91.75 172 ASP A CA 1
ATOM 1328 C C . ASP A 1 172 ? 12.992 16.079 -8.872 1.00 91.75 172 ASP A C 1
ATOM 1330 O O . ASP A 1 172 ? 12.889 17.005 -9.692 1.00 91.75 172 ASP A O 1
ATOM 1334 N N . PRO A 1 173 ? 12.049 15.894 -7.926 1.00 90.81 173 PRO A N 1
ATOM 1335 C CA . PRO A 1 173 ? 10.889 16.770 -7.768 1.00 90.81 173 PRO A CA 1
ATOM 1336 C C . PRO A 1 173 ? 11.194 18.139 -7.161 1.00 90.81 173 PRO A C 1
ATOM 1338 O O . PRO A 1 173 ? 10.369 19.046 -7.294 1.00 90.81 173 PRO A O 1
ATOM 1341 N N . LEU A 1 174 ? 12.344 18.308 -6.497 1.00 90.56 174 LEU A N 1
ATOM 1342 C CA . LEU A 1 174 ? 12.731 19.585 -5.889 1.00 90.56 174 LEU A CA 1
ATOM 1343 C C . LEU A 1 174 ? 13.130 20.620 -6.943 1.00 90.56 174 LEU A C 1
ATOM 1345 O O . LEU A 1 174 ? 12.928 21.814 -6.734 1.00 90.56 174 LEU A O 1
ATOM 1349 N N . GLN A 1 175 ? 13.658 20.167 -8.082 1.00 91.06 175 GLN A N 1
ATOM 1350 C CA . GLN A 1 175 ? 14.047 21.040 -9.193 1.00 91.06 175 GLN A CA 1
ATOM 1351 C C . GLN A 1 175 ? 12.836 21.505 -10.007 1.00 91.06 175 GLN A C 1
ATOM 1353 O O . GLN A 1 175 ? 12.746 22.669 -10.392 1.00 91.0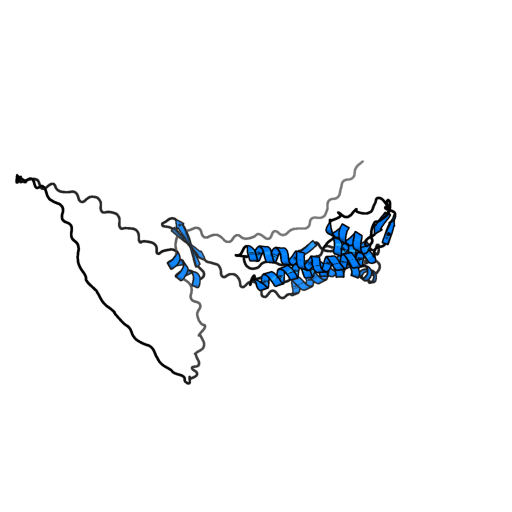6 175 GLN A O 1
ATOM 1358 N N . ASN A 1 176 ? 11.888 20.601 -10.266 1.00 91.12 176 ASN A N 1
ATOM 1359 C CA . ASN A 1 176 ? 10.652 20.916 -10.971 1.00 91.12 176 ASN A CA 1
ATOM 1360 C C . ASN A 1 176 ? 9.475 20.163 -10.329 1.00 91.12 176 ASN A C 1
ATOM 1362 O O . ASN A 1 176 ? 9.382 18.943 -10.484 1.00 91.12 176 ASN A O 1
ATOM 1366 N N . PRO A 1 177 ? 8.519 20.864 -9.687 1.00 90.56 177 PRO A N 1
ATOM 1367 C CA . PRO A 1 177 ? 7.377 20.231 -9.024 1.00 90.56 177 PRO A CA 1
ATOM 1368 C C . PRO A 1 177 ? 6.521 19.345 -9.938 1.00 90.56 177 PRO A C 1
ATOM 1370 O O . PRO A 1 177 ? 5.855 18.430 -9.456 1.00 90.56 177 PRO A O 1
ATOM 1373 N N . ARG A 1 178 ? 6.539 19.572 -11.261 1.00 92.81 178 ARG A N 1
ATOM 1374 C CA . ARG A 1 178 ? 5.821 18.721 -12.229 1.00 92.81 178 ARG A CA 1
ATOM 1375 C C . ARG A 1 178 ? 6.351 17.287 -12.250 1.00 92.81 178 ARG A C 1
ATOM 1377 O O . ARG A 1 178 ? 5.593 16.373 -12.559 1.00 92.81 178 ARG A O 1
ATOM 1384 N N . ASN A 1 179 ? 7.607 17.081 -11.861 1.00 92.56 179 ASN A N 1
ATOM 1385 C CA . ASN A 1 179 ? 8.236 15.766 -11.808 1.00 92.56 179 ASN A CA 1
ATOM 1386 C C . ASN A 1 179 ? 7.596 14.844 -10.759 1.00 92.56 179 ASN A C 1
ATOM 1388 O O . ASN A 1 179 ? 7.715 13.630 -10.881 1.00 92.56 179 ASN A O 1
ATOM 1392 N N . LEU A 1 180 ? 6.839 15.377 -9.786 1.00 93.00 180 LEU A N 1
ATOM 1393 C CA . LEU A 1 180 ? 6.030 14.552 -8.874 1.00 93.00 180 LEU A CA 1
ATOM 1394 C C . LEU A 1 180 ? 5.067 13.621 -9.625 1.00 93.00 180 LEU A C 1
ATOM 1396 O O . LEU A 1 180 ? 4.754 12.539 -9.134 1.00 93.00 180 LEU A O 1
ATOM 1400 N N . LEU A 1 181 ? 4.619 14.014 -10.823 1.00 94.38 181 LEU A N 1
ATOM 1401 C CA . LEU A 1 181 ? 3.745 13.193 -11.661 1.00 94.38 181 LEU A CA 1
ATOM 1402 C C . LEU A 1 181 ? 4.426 11.901 -12.135 1.00 94.38 181 LEU A C 1
ATOM 1404 O O . LEU A 1 181 ? 3.734 10.910 -12.349 1.00 94.38 181 LEU A O 1
ATOM 1408 N N . ALA A 1 182 ? 5.760 11.871 -12.235 1.00 94.38 182 ALA A N 1
ATOM 1409 C CA . ALA A 1 182 ? 6.504 10.657 -12.576 1.00 94.38 182 ALA A CA 1
ATOM 1410 C C . ALA A 1 182 ? 6.371 9.572 -11.492 1.00 94.38 182 ALA A C 1
ATOM 1412 O O . ALA A 1 182 ? 6.399 8.384 -11.797 1.00 94.38 182 ALA A O 1
ATOM 1413 N N . GLY A 1 183 ? 6.156 9.966 -10.231 1.00 95.38 183 GLY A N 1
ATOM 1414 C CA . GLY A 1 183 ? 5.912 9.038 -9.125 1.00 95.38 183 GLY A CA 1
ATOM 1415 C C . GLY A 1 183 ? 4.479 8.510 -9.041 1.00 95.38 183 GLY A C 1
ATOM 1416 O O . GLY A 1 183 ? 4.203 7.633 -8.220 1.00 95.38 183 GLY A O 1
ATOM 1417 N N . LEU A 1 184 ? 3.557 9.016 -9.868 1.00 96.88 184 LEU A N 1
ATOM 1418 C CA . LEU A 1 184 ? 2.136 8.670 -9.802 1.00 96.88 184 LEU A CA 1
ATOM 1419 C C . LEU A 1 184 ? 1.861 7.168 -9.987 1.00 96.88 184 LEU A C 1
ATOM 1421 O O . LEU A 1 184 ? 1.104 6.633 -9.175 1.00 96.88 184 LEU A O 1
ATOM 1425 N N . PRO A 1 185 ? 2.463 6.453 -10.962 1.00 97.12 185 PRO A N 1
ATOM 1426 C CA . PRO A 1 185 ? 2.196 5.026 -11.143 1.00 97.12 185 PRO A CA 1
ATOM 1427 C C . PRO A 1 185 ? 2.588 4.198 -9.914 1.00 97.12 185 PRO A C 1
ATOM 1429 O O . PRO A 1 185 ? 1.847 3.299 -9.519 1.00 97.12 185 PRO A O 1
ATOM 1432 N N . PHE A 1 186 ? 3.709 4.537 -9.269 1.00 97.31 186 PHE A N 1
ATOM 1433 C CA . PHE A 1 186 ? 4.144 3.902 -8.026 1.00 97.31 186 PHE A CA 1
ATOM 1434 C C . PHE A 1 186 ? 3.185 4.215 -6.874 1.00 97.31 186 PHE A C 1
ATOM 1436 O O . PHE A 1 186 ? 2.622 3.307 -6.263 1.00 97.31 186 PHE A O 1
ATOM 1443 N N . ALA A 1 187 ? 2.970 5.506 -6.600 1.00 97.56 187 ALA A N 1
ATOM 1444 C CA . ALA A 1 187 ? 2.209 5.959 -5.443 1.00 97.56 187 ALA A CA 1
ATOM 1445 C C . ALA A 1 187 ? 0.745 5.526 -5.502 1.00 97.56 187 ALA A C 1
ATOM 1447 O O . ALA A 1 187 ? 0.211 5.042 -4.506 1.00 97.56 187 ALA A O 1
ATOM 1448 N N . ALA A 1 188 ? 0.105 5.650 -6.667 1.00 97.94 188 ALA A N 1
ATOM 1449 C CA . ALA A 1 188 ? -1.276 5.225 -6.849 1.00 97.94 188 ALA A CA 1
ATOM 1450 C C . ALA A 1 188 ? -1.428 3.717 -6.609 1.00 97.94 188 ALA A C 1
ATOM 1452 O O . ALA A 1 188 ? -2.331 3.306 -5.883 1.00 97.94 188 ALA A O 1
ATOM 1453 N N . THR A 1 189 ? -0.519 2.908 -7.160 1.00 98.06 189 THR A N 1
ATOM 1454 C CA . THR A 1 189 ? -0.557 1.447 -7.014 1.00 98.06 189 THR A CA 1
ATOM 1455 C C . THR A 1 189 ? -0.320 1.028 -5.564 1.00 98.06 189 THR A C 1
ATOM 1457 O O . THR A 1 189 ? -1.144 0.320 -4.987 1.00 98.06 189 THR A O 1
ATOM 1460 N N . LEU A 1 190 ? 0.757 1.514 -4.936 1.00 97.94 190 LEU A N 1
ATOM 1461 C CA . LEU A 1 190 ? 1.119 1.136 -3.569 1.00 97.94 190 LEU A CA 1
ATOM 1462 C C . LEU A 1 190 ? 0.050 1.568 -2.554 1.00 97.94 190 LEU A C 1
ATOM 1464 O O . LEU A 1 190 ? -0.354 0.781 -1.698 1.00 97.94 190 LEU A O 1
ATOM 1468 N N . LEU A 1 191 ? -0.455 2.802 -2.659 1.00 98.00 191 LEU A N 1
ATOM 1469 C CA . LEU A 1 191 ? -1.483 3.304 -1.743 1.00 98.00 191 LEU A CA 1
ATOM 1470 C C . LEU A 1 191 ? -2.838 2.635 -1.962 1.00 98.00 191 LEU A C 1
ATOM 1472 O O . LEU A 1 191 ? -3.578 2.467 -0.991 1.00 98.00 191 LEU A O 1
ATOM 1476 N N . ALA A 1 192 ? -3.164 2.226 -3.191 1.00 98.19 192 ALA A N 1
ATOM 1477 C CA . ALA A 1 192 ? -4.355 1.427 -3.452 1.00 98.19 192 ALA A CA 1
ATOM 1478 C C . ALA A 1 192 ? -4.257 0.055 -2.775 1.00 98.19 192 ALA A C 1
ATOM 1480 O O . ALA A 1 192 ? -5.195 -0.336 -2.083 1.00 98.19 192 ALA A O 1
ATOM 1481 N N . ILE A 1 193 ? -3.120 -0.639 -2.903 1.00 98.31 193 ILE A N 1
ATOM 1482 C CA . ILE A 1 193 ? -2.914 -1.952 -2.276 1.00 98.31 193 ILE A CA 1
ATOM 1483 C C . ILE A 1 193 ? -2.971 -1.836 -0.748 1.00 98.31 193 ILE A C 1
ATOM 1485 O O . ILE A 1 193 ? -3.774 -2.522 -0.118 1.00 98.31 193 ILE A O 1
ATOM 1489 N N . LEU A 1 194 ? -2.208 -0.914 -0.148 1.00 97.69 194 LEU A N 1
ATOM 1490 C CA . LEU A 1 194 ? -2.222 -0.667 1.303 1.00 97.69 194 LEU A CA 1
ATOM 1491 C C . LEU A 1 194 ? -3.608 -0.240 1.803 1.00 97.69 194 LEU A C 1
ATOM 1493 O O . LEU A 1 194 ? -4.076 -0.686 2.850 1.00 97.69 194 LEU A O 1
ATOM 1497 N N . GLY A 1 195 ? -4.288 0.623 1.048 1.00 97.38 195 GLY A N 1
ATOM 1498 C CA . GLY A 1 195 ? -5.632 1.077 1.374 1.00 97.38 195 GLY A CA 1
ATOM 1499 C C . GLY A 1 195 ? -6.635 -0.069 1.371 1.00 97.38 195 GLY A C 1
ATOM 1500 O O . GLY A 1 195 ? -7.380 -0.226 2.336 1.00 97.38 195 GLY A O 1
ATOM 1501 N N . VAL A 1 196 ? -6.637 -0.896 0.326 1.00 98.19 196 VAL A N 1
ATOM 1502 C CA . VAL A 1 196 ? -7.524 -2.061 0.225 1.00 98.19 196 VAL A CA 1
ATOM 1503 C C . VAL A 1 196 ? -7.179 -3.123 1.271 1.00 98.19 196 VAL A C 1
ATOM 1505 O O . VAL A 1 196 ? -8.096 -3.694 1.858 1.00 98.19 196 VAL A O 1
ATOM 1508 N N . HIS A 1 197 ? -5.898 -3.321 1.586 1.00 98.19 197 HIS A N 1
ATOM 1509 C CA . HIS A 1 197 ? -5.445 -4.191 2.672 1.00 98.19 197 HIS A CA 1
ATOM 1510 C C . HIS A 1 197 ? -6.071 -3.780 4.013 1.00 98.19 197 HIS A C 1
ATOM 1512 O O . HIS A 1 197 ? -6.766 -4.557 4.672 1.00 98.19 197 HIS A O 1
ATOM 1518 N N . GLU A 1 198 ? -5.926 -2.511 4.391 1.00 97.06 198 GLU A N 1
ATOM 1519 C CA . GLU A 1 198 ? -6.505 -2.008 5.638 1.00 97.06 198 GLU A CA 1
ATOM 1520 C C . GLU A 1 198 ? -8.037 -1.966 5.611 1.00 97.06 198 GLU A C 1
ATOM 1522 O O . GLU A 1 198 ? -8.695 -2.161 6.639 1.00 97.06 198 GLU A O 1
ATOM 1527 N N . LEU A 1 199 ? -8.639 -1.743 4.441 1.00 97.19 199 LEU A N 1
ATOM 1528 C CA . LEU A 1 199 ? -10.087 -1.822 4.273 1.00 97.19 199 LEU A CA 1
ATOM 1529 C C . LEU A 1 199 ? -10.608 -3.258 4.429 1.00 97.19 199 LEU A C 1
ATOM 1531 O O . LEU A 1 199 ? -11.677 -3.441 5.013 1.00 97.19 199 LEU A O 1
ATOM 1535 N N . GLY A 1 200 ? -9.853 -4.271 4.000 1.00 97.69 200 GLY A N 1
ATOM 1536 C CA . GLY A 1 200 ? -10.167 -5.683 4.237 1.00 97.69 200 GLY A CA 1
ATOM 1537 C C . GLY A 1 200 ? -10.254 -6.000 5.731 1.00 97.69 200 GLY A C 1
ATOM 1538 O O . GLY A 1 200 ? -11.251 -6.566 6.200 1.00 97.69 200 GLY A O 1
ATOM 1539 N N . HIS A 1 201 ? -9.273 -5.529 6.508 1.00 97.31 201 HIS A N 1
ATOM 1540 C CA . HIS A 1 201 ? -9.329 -5.587 7.969 1.00 97.31 201 HIS A CA 1
ATOM 1541 C C . HIS A 1 201 ? -10.534 -4.815 8.530 1.00 97.31 201 HIS A C 1
ATOM 1543 O O . HIS A 1 201 ? -11.258 -5.319 9.394 1.00 97.31 201 HIS A O 1
ATOM 1549 N N . TYR A 1 202 ? -10.773 -3.596 8.038 1.00 96.44 202 TYR A N 1
ATOM 1550 C CA . TYR A 1 202 ? -11.838 -2.715 8.516 1.00 96.44 202 TYR A CA 1
ATOM 1551 C C . TYR A 1 202 ? -13.232 -3.321 8.333 1.00 96.44 202 TYR A C 1
ATOM 1553 O O . TYR A 1 202 ? -14.003 -3.385 9.295 1.00 96.44 202 TYR A O 1
ATOM 1561 N N . PHE A 1 203 ? -13.570 -3.762 7.119 1.00 97.38 203 PHE A N 1
ATOM 1562 C CA . PHE A 1 203 ? -14.899 -4.284 6.807 1.00 97.38 203 PHE A CA 1
ATOM 1563 C C . PHE A 1 203 ? -15.180 -5.585 7.554 1.00 97.38 203 PHE A C 1
ATOM 1565 O O . PHE A 1 203 ? -16.253 -5.725 8.144 1.00 97.38 203 PHE A O 1
ATOM 1572 N N . THR A 1 204 ? -14.195 -6.480 7.635 1.00 97.00 204 THR A N 1
ATOM 1573 C CA . THR A 1 204 ? -14.325 -7.742 8.377 1.00 97.00 204 THR A CA 1
ATOM 1574 C C . THR A 1 204 ? -14.493 -7.488 9.873 1.00 97.00 204 THR A C 1
ATOM 1576 O O . THR A 1 204 ? -15.401 -8.027 10.506 1.00 97.00 204 THR A O 1
ATOM 1579 N N . ALA A 1 205 ? -13.708 -6.572 10.451 1.00 95.50 205 ALA A N 1
ATOM 1580 C CA . ALA A 1 205 ? -13.857 -6.197 11.856 1.00 95.50 205 ALA A CA 1
ATOM 1581 C C . ALA A 1 205 ? -15.241 -5.591 12.140 1.00 95.50 205 ALA A C 1
ATOM 1583 O O . ALA A 1 205 ? -15.860 -5.884 13.167 1.00 95.50 205 ALA A O 1
ATOM 1584 N N . LYS A 1 206 ? -15.758 -4.772 11.217 1.00 93.81 206 LYS A N 1
ATOM 1585 C CA . LYS A 1 206 ? -17.093 -4.172 11.322 1.00 93.81 206 LYS A CA 1
ATOM 1586 C C . LYS A 1 206 ? -18.205 -5.214 11.212 1.00 93.81 206 LYS A C 1
ATOM 1588 O O . LYS A 1 206 ? -19.165 -5.101 11.974 1.00 93.81 206 LYS A O 1
ATOM 1593 N N . ALA A 1 207 ? -18.061 -6.221 10.349 1.00 95.25 207 ALA A N 1
ATOM 1594 C CA . ALA A 1 207 ? -18.992 -7.346 10.246 1.00 95.25 207 ALA A CA 1
ATOM 1595 C C . ALA A 1 207 ? -19.083 -8.136 11.565 1.00 95.25 207 ALA A C 1
ATOM 1597 O O . ALA A 1 207 ? -20.175 -8.485 12.003 1.00 95.25 207 ALA A O 1
ATOM 1598 N N . TYR A 1 208 ? -17.957 -8.298 12.268 1.00 94.38 208 TYR A N 1
ATOM 1599 C CA . TYR A 1 208 ? -17.895 -8.903 13.606 1.00 94.38 208 TYR A CA 1
ATOM 1600 C C . TYR A 1 208 ? -18.298 -7.966 14.762 1.00 94.38 208 TYR A C 1
ATOM 1602 O O . TYR A 1 208 ? -18.169 -8.322 15.934 1.00 94.38 208 TYR A O 1
ATOM 1610 N N . GLY A 1 209 ? -18.763 -6.745 14.476 1.00 90.50 209 GLY A N 1
ATOM 1611 C CA . GLY A 1 209 ? -19.139 -5.767 15.503 1.00 90.50 209 GLY A CA 1
ATOM 1612 C C . GLY A 1 209 ? -17.958 -5.202 16.308 1.00 90.50 209 GLY A C 1
ATOM 1613 O O . GLY A 1 209 ? -18.158 -4.548 17.338 1.00 90.50 2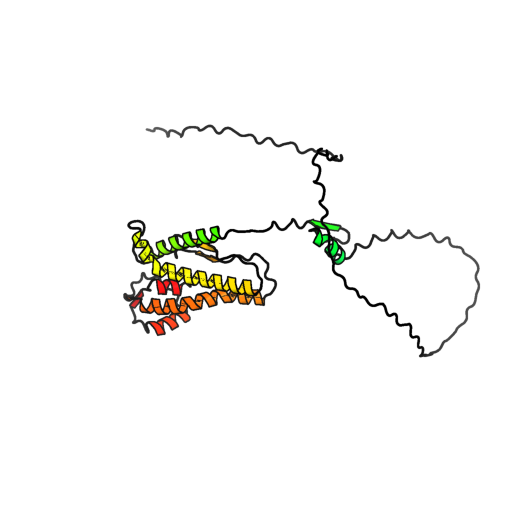09 GLY A O 1
ATOM 1614 N N . ILE A 1 210 ? -16.720 -5.413 15.851 1.00 92.50 210 ILE A N 1
ATOM 1615 C CA . ILE A 1 210 ? -15.503 -4.897 16.481 1.00 92.50 210 ILE A CA 1
ATOM 1616 C C . ILE A 1 210 ? -15.369 -3.410 16.136 1.00 92.50 210 ILE A C 1
ATOM 1618 O O . ILE A 1 210 ? -15.471 -2.976 14.986 1.00 92.50 210 ILE A O 1
ATOM 1622 N N . ARG A 1 211 ? -15.123 -2.579 17.152 1.00 90.06 211 ARG A N 1
ATOM 1623 C CA . ARG A 1 211 ? -14.904 -1.145 16.944 1.00 90.06 211 ARG A CA 1
ATOM 1624 C C . ARG A 1 211 ? -13.472 -0.905 16.488 1.00 90.06 211 ARG A C 1
ATOM 1626 O O . ARG A 1 211 ? -12.541 -1.143 17.253 1.00 90.06 211 ARG A O 1
ATOM 1633 N N . VAL A 1 212 ? -13.315 -0.335 15.299 1.00 92.94 212 VAL A N 1
ATOM 1634 C CA . VAL A 1 212 ? -12.023 0.019 14.690 1.00 92.94 212 VAL A CA 1
ATOM 1635 C C . VAL A 1 212 ? -11.993 1.488 14.243 1.00 92.94 212 VAL A C 1
ATOM 1637 O O . VAL A 1 212 ? -13.017 2.183 14.270 1.00 92.94 212 VAL A O 1
ATOM 1640 N N . THR A 1 213 ? -10.810 2.015 13.924 1.00 91.50 213 THR A N 1
ATOM 1641 C CA . THR A 1 213 ? -10.650 3.304 13.222 1.00 91.50 213 THR A CA 1
ATOM 1642 C C . THR A 1 213 ? -10.682 3.109 11.713 1.00 91.50 213 THR A C 1
ATOM 1644 O O . THR A 1 213 ? -10.574 1.988 11.237 1.00 91.50 213 THR A O 1
ATOM 1647 N N . LEU A 1 214 ? -10.793 4.213 10.972 1.00 92.94 214 LEU A N 1
ATOM 1648 C CA . LEU A 1 214 ? -10.342 4.242 9.581 1.00 92.94 214 LEU A CA 1
ATOM 1649 C C . LEU A 1 214 ? -8.808 4.048 9.517 1.00 92.94 214 LEU A C 1
ATOM 1651 O O . LEU A 1 214 ? -8.152 4.213 10.559 1.00 92.94 214 LEU A O 1
ATOM 1655 N N . PRO A 1 215 ? -8.255 3.721 8.336 1.00 93.50 215 PRO A N 1
ATOM 1656 C CA . PRO A 1 215 ? -6.821 3.516 8.157 1.00 93.50 215 PRO A CA 1
ATOM 1657 C C . PRO A 1 215 ? -5.998 4.763 8.503 1.00 93.50 215 PRO A C 1
ATOM 1659 O O . PRO A 1 215 ? -6.347 5.884 8.122 1.00 93.50 215 PRO A O 1
ATOM 1662 N N . TYR A 1 216 ? -4.899 4.554 9.224 1.00 94.69 216 TYR A N 1
ATOM 1663 C CA . TYR A 1 216 ? -3.840 5.534 9.436 1.00 94.69 216 TYR A CA 1
ATOM 1664 C C . TYR A 1 216 ? -2.680 5.199 8.513 1.00 94.69 216 TYR A C 1
ATOM 1666 O O . TYR A 1 216 ? -2.015 4.194 8.727 1.00 94.69 216 TYR A O 1
ATOM 1674 N N . PHE A 1 217 ? -2.431 6.040 7.516 1.00 96.75 217 PHE A N 1
ATOM 1675 C CA . PHE A 1 217 ? -1.236 5.938 6.684 1.00 96.75 217 PHE A CA 1
ATOM 1676 C C . PHE A 1 217 ? -0.053 6.606 7.389 1.00 96.75 217 PHE A C 1
ATOM 1678 O O . PHE A 1 217 ? -0.229 7.624 8.064 1.00 96.75 217 PHE A O 1
ATOM 1685 N N . ILE A 1 218 ? 1.138 6.025 7.270 1.00 96.25 218 ILE A N 1
ATOM 1686 C CA . ILE A 1 218 ? 2.344 6.539 7.917 1.00 96.25 218 ILE A CA 1
ATOM 1687 C C . ILE A 1 218 ? 3.281 7.086 6.830 1.00 96.25 218 ILE A C 1
ATOM 1689 O O . ILE A 1 218 ? 3.867 6.291 6.087 1.00 96.25 218 ILE A O 1
ATOM 1693 N N . PRO A 1 219 ? 3.447 8.417 6.718 1.00 96.50 219 PRO A N 1
ATOM 1694 C CA . PRO A 1 219 ? 4.335 9.008 5.726 1.00 96.50 219 PRO A CA 1
ATOM 1695 C C . PRO A 1 219 ? 5.799 8.750 6.080 1.00 96.50 219 PRO A C 1
ATOM 1697 O O . PRO A 1 219 ? 6.190 8.839 7.246 1.00 96.50 219 PRO A O 1
ATOM 1700 N N . ALA A 1 220 ? 6.617 8.482 5.065 1.00 95.75 220 ALA A N 1
ATOM 1701 C CA . ALA A 1 220 ? 8.062 8.359 5.207 1.00 95.75 220 ALA A CA 1
ATOM 1702 C C . ALA A 1 220 ? 8.742 8.896 3.939 1.00 95.75 220 ALA A C 1
ATOM 1704 O O . ALA A 1 220 ? 8.575 8.295 2.890 1.00 95.75 220 ALA A O 1
ATOM 1705 N N . PRO A 1 221 ? 9.522 9.989 3.972 1.00 91.38 221 PRO A N 1
ATOM 1706 C CA . PRO A 1 221 ? 10.159 10.553 2.772 1.00 91.38 221 PRO A CA 1
ATOM 1707 C C . PRO A 1 221 ? 11.385 9.752 2.281 1.00 91.38 221 PRO A C 1
ATOM 1709 O O . PRO A 1 221 ? 12.232 10.286 1.575 1.00 91.38 221 PRO A O 1
ATOM 1712 N N . ILE A 1 222 ? 11.508 8.488 2.689 1.00 92.19 222 ILE A N 1
ATOM 1713 C CA . ILE A 1 222 ? 12.624 7.583 2.399 1.00 92.19 222 ILE A CA 1
ATOM 1714 C C . ILE A 1 222 ? 12.078 6.200 2.025 1.00 92.19 222 ILE A C 1
ATOM 1716 O O . ILE A 1 222 ? 10.919 5.888 2.316 1.00 92.19 222 ILE A O 1
ATOM 1720 N N . GLY A 1 223 ? 12.916 5.349 1.433 1.00 92.12 223 GLY A N 1
ATOM 1721 C CA . GLY A 1 223 ? 12.576 3.954 1.148 1.00 92.12 223 GLY A CA 1
ATOM 1722 C C . GLY A 1 223 ? 11.424 3.832 0.153 1.00 92.12 223 GLY A C 1
ATOM 1723 O O . GLY A 1 223 ? 11.625 4.030 -1.034 1.00 92.12 223 GLY A O 1
ATOM 1724 N N . LEU A 1 224 ? 10.223 3.508 0.639 1.00 93.50 224 LEU A N 1
ATOM 1725 C CA . LEU A 1 224 ? 9.021 3.314 -0.184 1.00 93.50 224 LEU A CA 1
ATOM 1726 C C . LEU A 1 224 ? 8.082 4.524 -0.208 1.00 93.50 224 LEU A C 1
ATOM 1728 O O . LEU A 1 224 ? 7.019 4.457 -0.815 1.00 93.50 224 LEU A O 1
ATOM 1732 N N . GLY A 1 225 ? 8.408 5.612 0.493 1.00 93.81 225 GLY A N 1
ATOM 1733 C CA . GLY A 1 225 ? 7.491 6.748 0.622 1.00 93.81 225 GLY A CA 1
ATOM 1734 C C . GLY A 1 225 ? 6.474 6.612 1.760 1.00 93.81 225 GLY A C 1
ATOM 1735 O O . GLY A 1 225 ? 5.764 7.565 2.092 1.00 93.81 225 GLY A O 1
ATOM 1736 N N . THR A 1 226 ? 6.409 5.440 2.392 1.00 96.44 226 THR A N 1
ATOM 1737 C CA . THR A 1 226 ? 5.507 5.130 3.502 1.00 96.44 226 THR A CA 1
ATOM 1738 C C . THR A 1 226 ? 6.068 4.000 4.366 1.00 96.44 226 THR A C 1
ATOM 1740 O O . THR A 1 226 ? 6.773 3.126 3.867 1.00 96.44 226 THR A O 1
ATOM 1743 N N . PHE A 1 227 ? 5.721 3.991 5.656 1.00 95.62 227 PHE A N 1
ATOM 1744 C CA . PHE A 1 227 ? 5.903 2.820 6.530 1.00 95.62 227 PHE A CA 1
ATOM 1745 C C . PHE A 1 227 ? 4.682 1.884 6.528 1.00 95.62 227 PHE A C 1
ATOM 1747 O O . PHE A 1 227 ? 4.570 1.005 7.379 1.00 95.62 227 PHE A O 1
ATOM 1754 N N . GLY A 1 228 ? 3.757 2.088 5.591 1.00 94.38 228 GLY A N 1
ATOM 1755 C CA . GLY A 1 228 ? 2.510 1.349 5.481 1.00 94.38 228 GLY A CA 1
ATOM 1756 C C . GLY A 1 228 ? 1.334 2.082 6.118 1.00 94.38 228 GLY A C 1
ATOM 1757 O O . GLY A 1 228 ? 1.373 3.283 6.412 1.00 94.38 228 GLY A O 1
ATOM 1758 N N . ALA A 1 229 ? 0.259 1.333 6.319 1.00 95.44 229 ALA A N 1
ATOM 1759 C CA . ALA A 1 229 ? -0.956 1.804 6.955 1.00 95.44 229 ALA A CA 1
ATOM 1760 C C . ALA A 1 229 ? -1.393 0.823 8.047 1.00 95.44 229 ALA A C 1
ATOM 1762 O O . ALA A 1 229 ? -0.921 -0.305 8.089 1.00 95.44 229 ALA A O 1
ATOM 1763 N N . PHE A 1 230 ? -2.248 1.272 8.966 1.00 94.81 230 PHE A N 1
ATOM 1764 C CA . PHE A 1 230 ? -2.847 0.390 9.968 1.00 94.81 230 PHE A CA 1
ATOM 1765 C C . PHE A 1 230 ? -4.205 0.902 10.458 1.00 94.81 230 PHE A C 1
ATOM 1767 O O . PHE A 1 230 ? -4.432 2.111 10.604 1.00 94.81 230 PHE A O 1
ATOM 1774 N N . ILE A 1 231 ? -5.096 -0.016 10.824 1.00 93.00 231 ILE A N 1
ATOM 1775 C CA . ILE A 1 231 ? -6.286 0.282 11.626 1.00 93.00 231 ILE A CA 1
ATOM 1776 C C . ILE A 1 231 ? -6.034 0.068 13.122 1.00 93.00 231 ILE A C 1
ATOM 1778 O O . ILE A 1 231 ? -5.338 -0.843 13.565 1.00 93.00 231 ILE A O 1
ATOM 1782 N N . LYS A 1 232 ? -6.663 0.895 13.959 1.00 90.12 232 LYS A N 1
ATOM 1783 C CA . LYS A 1 232 ? -6.583 0.774 15.418 1.00 90.12 232 LYS A CA 1
ATOM 1784 C C . LYS A 1 232 ? -7.835 0.117 15.990 1.00 90.12 232 LYS A C 1
ATOM 1786 O O . LYS A 1 232 ? -8.931 0.682 15.920 1.00 90.12 232 LYS A O 1
ATOM 1791 N N . MET A 1 233 ? -7.660 -1.014 16.672 1.00 88.56 233 MET A N 1
ATOM 1792 C CA . MET A 1 233 ? -8.715 -1.650 17.468 1.00 88.56 233 MET A CA 1
ATOM 1793 C C . MET A 1 233 ? -9.094 -0.787 18.690 1.00 88.56 233 MET A C 1
ATOM 1795 O O . MET A 1 233 ? -8.242 -0.340 19.459 1.00 88.56 233 MET A O 1
ATOM 1799 N N . LYS A 1 234 ? -10.395 -0.532 18.881 1.00 86.94 234 LYS A N 1
ATOM 1800 C CA . LYS A 1 234 ? -10.973 0.256 19.997 1.00 86.94 234 LYS A CA 1
ATOM 1801 C C . LYS A 1 234 ? -11.739 -0.595 21.013 1.00 86.94 234 LYS A C 1
ATOM 1803 O O . LYS A 1 234 ? -12.128 -0.099 22.079 1.00 86.94 234 LYS A O 1
ATOM 1808 N N . SER A 1 235 ? -12.005 -1.850 20.681 1.00 83.06 235 SER A N 1
ATOM 1809 C CA . SER A 1 235 ? -12.605 -2.847 21.563 1.00 83.06 235 SER A CA 1
ATOM 1810 C C . SER A 1 235 ? -11.756 -4.114 21.559 1.00 83.06 235 SER A C 1
ATOM 1812 O O . SER A 1 235 ? -11.131 -4.397 20.541 1.00 83.06 235 SER A O 1
ATOM 1814 N N . PRO A 1 236 ? -11.731 -4.867 22.671 1.00 83.88 236 PRO A N 1
ATOM 1815 C CA . PRO A 1 236 ? -11.093 -6.174 22.688 1.00 83.88 236 PRO A CA 1
ATOM 1816 C C . PRO A 1 236 ? -11.814 -7.126 21.729 1.00 83.88 236 PRO A C 1
ATOM 1818 O O . PRO A 1 236 ? -13.041 -7.079 21.620 1.00 83.88 236 PRO A O 1
ATOM 1821 N N . VAL A 1 237 ? -11.043 -7.980 21.062 1.00 87.25 237 VAL A N 1
ATOM 1822 C CA . VAL A 1 237 ? -11.559 -9.106 20.282 1.00 87.25 237 VAL A CA 1
ATOM 1823 C C . VAL A 1 237 ? -11.689 -10.287 21.236 1.00 87.25 237 VAL A C 1
ATOM 1825 O O . VAL A 1 237 ? -10.706 -10.707 21.841 1.00 87.25 237 VAL A O 1
ATOM 1828 N N . THR A 1 238 ? -12.912 -10.766 21.444 1.00 82.38 238 THR A N 1
ATOM 1829 C CA . THR A 1 238 ? -13.200 -11.838 22.412 1.00 82.38 238 THR A CA 1
ATOM 1830 C C . THR A 1 238 ? -13.247 -13.222 21.775 1.00 82.38 238 THR A C 1
ATOM 1832 O O . THR A 1 238 ? -13.210 -14.216 22.493 1.00 82.38 238 THR A O 1
ATOM 1835 N N . ASP A 1 239 ? -13.330 -13.288 20.447 1.00 90.56 239 ASP A N 1
ATOM 1836 C CA . ASP A 1 239 ? -13.429 -14.525 19.681 1.00 90.56 239 ASP A CA 1
ATOM 1837 C C . ASP A 1 239 ? -12.179 -14.744 18.817 1.00 90.56 239 ASP A C 1
ATOM 1839 O O . ASP A 1 239 ? -11.706 -13.838 18.130 1.00 90.56 239 ASP A O 1
ATOM 1843 N N . ARG A 1 240 ? -11.640 -15.966 18.853 1.00 93.56 240 ARG A N 1
ATOM 1844 C CA . ARG A 1 240 ? -10.435 -16.337 18.100 1.00 93.56 240 ARG A CA 1
ATOM 1845 C C . ARG A 1 240 ? -10.709 -16.439 16.603 1.00 93.56 240 ARG A C 1
ATOM 1847 O O . ARG A 1 240 ? -9.812 -16.133 15.826 1.00 93.56 240 ARG A O 1
ATOM 1854 N N . ARG A 1 241 ? -11.923 -16.842 16.206 1.00 94.25 241 ARG A N 1
ATOM 1855 C CA . ARG A 1 241 ? -12.298 -16.917 14.784 1.00 94.25 241 ARG A CA 1
ATOM 1856 C C . ARG A 1 241 ? -12.374 -15.520 14.189 1.00 94.25 241 ARG A C 1
ATOM 1858 O O . ARG A 1 241 ? -11.684 -15.251 13.219 1.00 94.25 241 ARG A O 1
ATOM 1865 N N . ALA A 1 242 ? -13.060 -14.599 14.869 1.00 93.94 242 ALA A N 1
ATOM 1866 C CA . ALA A 1 242 ? -13.064 -13.191 14.478 1.00 93.94 242 ALA A CA 1
ATOM 1867 C C . ALA A 1 242 ? -11.646 -12.597 14.359 1.00 93.94 242 ALA A C 1
ATOM 1869 O O . ALA A 1 242 ? -11.385 -11.819 13.446 1.00 93.94 242 ALA A O 1
ATOM 1870 N N . LEU A 1 243 ? -10.715 -12.962 15.251 1.00 94.25 243 LEU A N 1
ATOM 1871 C CA . LEU A 1 243 ? -9.323 -12.508 15.151 1.00 94.25 243 LEU A CA 1
ATOM 1872 C C . LEU A 1 243 ? -8.619 -13.052 13.899 1.00 94.25 243 LEU A C 1
ATOM 1874 O O . LEU A 1 243 ? -7.927 -12.293 13.224 1.00 94.25 243 LEU A O 1
ATOM 1878 N N . LEU A 1 244 ? -8.797 -14.341 13.599 1.00 96.81 244 LEU A N 1
ATOM 1879 C CA . LEU A 1 244 ? -8.215 -14.989 12.423 1.00 96.81 244 LEU A CA 1
ATOM 1880 C C . LEU A 1 244 ? -8.780 -14.403 11.125 1.00 96.81 244 LEU A C 1
ATOM 1882 O O . LEU A 1 244 ? -8.015 -14.021 10.245 1.00 96.81 244 LEU A O 1
ATOM 1886 N N . ASP A 1 245 ? -10.102 -14.276 11.038 1.00 96.62 245 ASP A N 1
ATOM 1887 C CA . ASP A 1 245 ? -10.781 -13.782 9.842 1.00 96.62 245 ASP A CA 1
ATOM 1888 C C . ASP A 1 245 ? -10.406 -12.332 9.556 1.00 96.62 245 ASP A C 1
ATOM 1890 O O . ASP A 1 245 ? -10.068 -11.988 8.425 1.00 96.62 245 ASP A O 1
ATOM 1894 N N . VAL A 1 246 ? -10.386 -11.482 10.591 1.00 96.19 246 VAL A N 1
ATOM 1895 C CA . VAL A 1 246 ? -9.882 -10.112 10.453 1.00 96.19 246 VAL A CA 1
ATOM 1896 C C . VAL A 1 246 ? -8.424 -10.138 10.017 1.00 96.19 246 VAL A C 1
ATOM 1898 O O . VAL A 1 246 ? -8.088 -9.409 9.094 1.00 96.19 246 VAL A O 1
ATOM 1901 N N . GLY A 1 247 ? -7.578 -10.971 10.628 1.00 95.12 247 GLY A N 1
ATOM 1902 C CA . GLY A 1 247 ? -6.153 -11.064 10.306 1.00 95.12 247 GLY A CA 1
ATOM 1903 C C . GLY A 1 247 ? -5.858 -11.482 8.863 1.00 95.12 247 GLY A C 1
ATOM 1904 O O . GLY A 1 247 ? -4.933 -10.949 8.264 1.00 95.12 247 GLY A O 1
ATOM 1905 N N . ILE A 1 248 ? -6.652 -12.384 8.284 1.00 97.94 248 ILE A N 1
ATOM 1906 C CA . ILE A 1 248 ? -6.459 -12.872 6.908 1.00 97.94 248 ILE A CA 1
ATOM 1907 C C . ILE A 1 248 ? -7.110 -11.941 5.873 1.00 97.94 248 ILE A C 1
ATOM 1909 O O . ILE A 1 248 ? -6.606 -11.811 4.756 1.00 97.94 248 ILE A O 1
ATOM 1913 N N . ALA A 1 249 ? -8.206 -11.262 6.226 1.00 97.69 249 ALA A N 1
ATOM 1914 C CA . ALA A 1 249 ? -8.967 -10.449 5.278 1.00 97.69 249 ALA A CA 1
ATOM 1915 C C . ALA A 1 249 ? -8.156 -9.315 4.633 1.00 97.69 249 ALA A C 1
ATOM 1917 O O . ALA A 1 249 ? -8.352 -9.034 3.454 1.00 97.69 249 ALA A O 1
ATOM 1918 N N . GLY A 1 250 ? -7.258 -8.669 5.383 1.00 97.00 250 GLY A N 1
ATOM 1919 C CA . GLY A 1 250 ? -6.411 -7.600 4.847 1.00 97.00 250 GLY A CA 1
ATOM 1920 C C . GLY A 1 250 ? -5.425 -8.097 3.788 1.00 97.00 250 GLY A C 1
ATOM 1921 O O . GLY A 1 250 ? -5.519 -7.655 2.642 1.00 97.00 250 GLY A O 1
ATOM 1922 N N . PRO A 1 251 ? -4.556 -9.076 4.109 1.00 97.44 251 PRO A N 1
ATOM 1923 C CA . PRO A 1 251 ? -3.652 -9.694 3.142 1.00 97.44 251 PRO A CA 1
ATOM 1924 C C . PRO A 1 251 ? -4.351 -10.208 1.881 1.00 97.44 251 PRO A C 1
ATOM 1926 O O . PRO A 1 251 ? -3.885 -9.934 0.780 1.00 97.44 251 PRO A O 1
ATOM 1929 N N . LEU A 1 252 ? -5.497 -10.891 2.009 1.00 97.94 252 LEU A N 1
ATOM 1930 C CA . LEU A 1 252 ? -6.240 -11.365 0.837 1.00 97.94 252 LEU A CA 1
ATOM 1931 C C . LEU A 1 252 ? -6.778 -10.212 -0.017 1.00 97.94 252 LEU A C 1
ATOM 1933 O O . LEU A 1 252 ? -6.691 -10.271 -1.241 1.00 97.94 252 LEU A O 1
ATOM 1937 N N . ALA A 1 253 ? -7.312 -9.160 0.606 1.00 97.94 253 ALA A N 1
ATOM 1938 C CA . ALA A 1 253 ? -7.809 -7.996 -0.120 1.00 97.94 253 ALA A CA 1
ATOM 1939 C C . ALA A 1 253 ? -6.675 -7.253 -0.851 1.00 97.94 253 ALA A C 1
ATOM 1941 O O . ALA A 1 253 ? -6.839 -6.882 -2.013 1.00 97.94 253 ALA A O 1
ATOM 1942 N N . GLY A 1 254 ? -5.521 -7.074 -0.198 1.00 97.44 254 GLY A N 1
ATOM 1943 C CA . GLY A 1 254 ? -4.329 -6.486 -0.816 1.00 97.44 254 GLY A CA 1
ATOM 1944 C C . GLY A 1 254 ? -3.817 -7.322 -1.991 1.00 97.44 254 GLY A C 1
ATOM 1945 O O . GLY A 1 254 ? -3.603 -6.787 -3.078 1.00 97.44 254 GLY A O 1
ATOM 1946 N N . LEU A 1 255 ? -3.734 -8.645 -1.812 1.00 97.31 255 LEU A N 1
ATOM 1947 C CA . LEU A 1 255 ? -3.270 -9.584 -2.834 1.00 97.31 255 LEU A CA 1
ATOM 1948 C C . LEU A 1 255 ? -4.115 -9.532 -4.116 1.00 97.31 255 LEU A C 1
ATOM 1950 O O . LEU A 1 255 ? -3.571 -9.600 -5.219 1.00 97.31 255 LEU A O 1
ATOM 1954 N N . VAL A 1 256 ? -5.435 -9.360 -3.986 1.00 97.94 256 VAL A N 1
ATOM 1955 C CA . VAL A 1 256 ? -6.350 -9.207 -5.134 1.00 97.94 256 VAL A CA 1
ATOM 1956 C C . VAL A 1 256 ? -5.981 -8.004 -6.008 1.00 97.94 256 VAL A C 1
ATOM 1958 O O . VAL A 1 256 ? -6.190 -8.066 -7.218 1.00 97.94 256 VAL A O 1
ATOM 1961 N N . LEU A 1 257 ? -5.410 -6.935 -5.440 1.00 97.88 257 LEU A N 1
ATOM 1962 C CA . LEU A 1 257 ? -4.887 -5.807 -6.221 1.00 97.88 257 LEU A CA 1
ATOM 1963 C C . LEU A 1 257 ? -3.419 -5.977 -6.625 1.00 97.88 257 LEU A C 1
ATOM 1965 O O . LEU A 1 257 ? -3.042 -5.546 -7.715 1.00 97.88 257 LEU A O 1
ATOM 1969 N N . ALA A 1 258 ? -2.601 -6.614 -5.788 1.00 97.56 258 ALA A N 1
ATOM 1970 C CA . ALA A 1 258 ? -1.188 -6.838 -6.075 1.00 97.56 258 ALA A CA 1
ATOM 1971 C C . ALA A 1 258 ? -0.988 -7.724 -7.315 1.00 97.56 258 ALA A C 1
ATOM 1973 O O . ALA A 1 258 ? -0.201 -7.375 -8.190 1.00 97.56 258 ALA A O 1
ATOM 1974 N N . ILE A 1 259 ? -1.752 -8.816 -7.460 1.00 97.44 259 ILE A N 1
ATOM 1975 C CA . ILE A 1 259 ? -1.648 -9.734 -8.611 1.00 97.44 259 ILE A CA 1
ATOM 1976 C C . ILE A 1 259 ? -1.815 -9.011 -9.962 1.00 97.44 259 ILE A C 1
ATOM 1978 O O . ILE A 1 259 ? -0.906 -9.101 -10.793 1.00 97.44 259 ILE A O 1
ATOM 1982 N N . PRO A 1 260 ? -2.923 -8.289 -10.235 1.00 97.44 260 PRO A N 1
ATOM 1983 C CA . PRO A 1 260 ? -3.072 -7.579 -11.500 1.00 97.44 260 PRO A CA 1
ATOM 1984 C C . PRO A 1 260 ? -2.049 -6.449 -11.655 1.00 97.44 260 PRO A C 1
ATOM 1986 O O . PRO A 1 260 ? -1.569 -6.238 -12.767 1.00 97.44 260 PRO A O 1
ATOM 1989 N N . ALA A 1 261 ? -1.662 -5.760 -10.574 1.00 97.50 261 ALA A N 1
ATOM 1990 C CA . ALA A 1 261 ? -0.617 -4.738 -10.630 1.00 97.50 261 ALA A CA 1
ATOM 1991 C C . ALA A 1 261 ? 0.740 -5.324 -11.052 1.00 97.50 261 ALA A C 1
ATOM 1993 O O . ALA A 1 261 ? 1.397 -4.769 -11.930 1.00 97.50 261 ALA A O 1
ATOM 1994 N N . VAL A 1 262 ? 1.131 -6.474 -10.497 1.00 96.56 262 VAL A N 1
ATOM 1995 C CA . VAL A 1 262 ? 2.341 -7.203 -10.896 1.00 96.56 262 VAL A CA 1
ATOM 1996 C C . VAL A 1 262 ? 2.247 -7.638 -12.353 1.00 96.56 262 VAL A C 1
ATOM 1998 O O . VAL A 1 262 ? 3.163 -7.360 -13.116 1.00 96.56 262 VAL A O 1
ATOM 2001 N N . LEU A 1 263 ? 1.142 -8.259 -12.777 1.00 96.56 263 LEU A N 1
ATOM 2002 C CA . LEU A 1 263 ? 0.981 -8.719 -14.161 1.00 96.56 263 LEU A CA 1
ATOM 2003 C C . LEU A 1 263 ? 1.063 -7.570 -15.173 1.00 96.56 263 LEU A C 1
ATOM 2005 O O . LEU A 1 263 ? 1.797 -7.668 -16.154 1.00 96.56 263 LEU A O 1
ATOM 2009 N N . VAL A 1 264 ? 0.335 -6.476 -14.933 1.00 96.69 264 VAL A N 1
ATOM 2010 C CA . VAL A 1 264 ? 0.361 -5.290 -15.802 1.00 96.69 264 VAL A CA 1
ATOM 2011 C C . VAL A 1 264 ? 1.732 -4.628 -15.753 1.00 96.69 264 VAL A C 1
ATOM 2013 O O . VAL A 1 264 ? 2.302 -4.318 -16.793 1.00 96.69 264 VAL A O 1
ATOM 2016 N N . GLY A 1 265 ? 2.292 -4.445 -14.560 1.00 95.62 265 GLY A N 1
ATOM 2017 C CA . GLY A 1 265 ? 3.595 -3.825 -14.388 1.00 95.62 265 GLY A CA 1
ATOM 2018 C C . GLY A 1 265 ? 4.712 -4.614 -15.067 1.00 95.62 265 GLY A C 1
ATOM 2019 O O . GLY A 1 265 ? 5.541 -4.009 -15.727 1.00 95.62 265 GLY A O 1
ATOM 2020 N N . LEU A 1 266 ? 4.703 -5.946 -14.980 1.00 94.06 266 LEU A N 1
ATOM 2021 C CA . LEU A 1 266 ? 5.699 -6.811 -15.617 1.00 94.06 266 LEU A CA 1
ATOM 2022 C C . LEU A 1 266 ? 5.650 -6.714 -17.142 1.00 94.06 266 LEU A C 1
ATOM 2024 O O . LEU A 1 266 ? 6.692 -6.747 -17.784 1.00 94.06 266 LEU A O 1
ATOM 2028 N N . ARG A 1 267 ? 4.457 -6.543 -17.722 1.00 94.19 267 ARG A N 1
ATOM 2029 C CA . ARG A 1 267 ? 4.292 -6.298 -19.164 1.00 94.19 267 ARG A CA 1
ATOM 2030 C C . ARG A 1 267 ? 4.810 -4.923 -19.598 1.00 94.19 267 ARG A C 1
ATOM 2032 O O . ARG A 1 267 ? 5.117 -4.747 -20.771 1.00 94.19 267 ARG A O 1
ATOM 2039 N N . LEU A 1 268 ? 4.876 -3.963 -18.675 1.00 93.94 268 LEU A N 1
ATOM 2040 C CA . LEU A 1 268 ? 5.427 -2.620 -18.894 1.00 93.94 268 LEU A CA 1
ATOM 2041 C C . LEU A 1 268 ? 6.920 -2.523 -18.541 1.00 93.94 268 LEU A C 1
ATOM 2043 O O . LEU A 1 268 ? 7.542 -1.495 -18.805 1.00 93.94 268 LEU A O 1
ATOM 2047 N N . SER A 1 269 ? 7.481 -3.554 -17.910 1.00 92.00 269 SER A N 1
ATOM 2048 C CA . SER A 1 269 ? 8.889 -3.613 -17.527 1.00 92.00 269 SER A CA 1
ATOM 2049 C C . SER A 1 269 ? 9.791 -3.804 -18.743 1.00 92.00 269 SER A C 1
ATOM 2051 O O . SER A 1 269 ? 9.382 -4.338 -19.775 1.00 92.00 269 SER A O 1
ATOM 2053 N N . THR A 1 270 ? 11.052 -3.411 -18.599 1.00 89.31 270 THR A N 1
ATOM 2054 C CA . THR A 1 270 ? 12.066 -3.530 -19.652 1.00 89.31 270 THR A CA 1
ATOM 2055 C C . THR A 1 270 ? 13.142 -4.522 -19.249 1.00 89.31 270 THR A C 1
ATOM 2057 O O . THR A 1 270 ? 13.541 -4.568 -18.089 1.00 89.31 270 THR A O 1
ATOM 2060 N N . ILE A 1 271 ? 13.640 -5.294 -20.210 1.00 87.88 271 ILE A N 1
ATOM 2061 C CA . ILE A 1 271 ? 14.754 -6.217 -19.988 1.00 87.88 271 ILE A CA 1
ATOM 2062 C C . ILE A 1 271 ? 16.052 -5.463 -20.264 1.00 87.88 271 ILE A C 1
ATOM 2064 O O . ILE A 1 271 ? 16.206 -4.862 -21.329 1.00 87.88 271 ILE A O 1
ATOM 2068 N N . VAL A 1 272 ? 16.963 -5.483 -19.300 1.00 86.56 272 VAL A N 1
ATOM 2069 C CA . VAL A 1 272 ? 18.261 -4.804 -19.363 1.00 86.56 272 VAL A CA 1
ATOM 2070 C C . VAL A 1 272 ? 19.378 -5.810 -19.077 1.00 86.56 272 VAL A C 1
ATOM 2072 O O . VAL A 1 272 ? 19.114 -6.855 -18.477 1.00 86.56 272 VAL A O 1
ATOM 2075 N N . PRO A 1 273 ? 20.624 -5.548 -19.508 1.00 85.12 273 PRO A N 1
ATOM 2076 C CA . PRO A 1 273 ? 21.766 -6.339 -19.065 1.00 85.12 273 PRO A CA 1
ATOM 2077 C C . PRO A 1 273 ? 21.796 -6.414 -17.540 1.00 85.12 273 PRO A C 1
ATOM 2079 O O . PRO A 1 273 ? 21.539 -5.410 -16.872 1.00 85.12 273 PRO A O 1
ATOM 2082 N N . ALA A 1 274 ? 22.091 -7.594 -16.996 1.00 76.38 274 ALA A N 1
ATOM 2083 C CA . ALA A 1 274 ? 22.233 -7.794 -15.561 1.00 76.38 274 ALA A CA 1
ATOM 2084 C C . ALA A 1 274 ? 23.507 -7.083 -15.076 1.00 76.38 274 ALA A C 1
ATOM 2086 O O . ALA A 1 274 ? 24.565 -7.683 -14.892 1.00 76.38 274 ALA A O 1
ATOM 2087 N N . GLU A 1 275 ? 23.429 -5.765 -14.920 1.00 64.94 275 GLU A N 1
ATOM 2088 C CA . GLU A 1 275 ? 24.461 -4.989 -14.257 1.00 64.94 275 GLU A CA 1
ATOM 2089 C C . GLU A 1 275 ? 24.400 -5.337 -12.768 1.00 64.94 275 GLU A C 1
ATOM 2091 O O . GLU A 1 275 ? 23.340 -5.258 -12.147 1.00 64.94 275 GLU A O 1
ATOM 2096 N N . GLY A 1 276 ? 25.530 -5.751 -12.186 1.00 55.59 276 GLY A N 1
ATOM 2097 C CA . GLY A 1 276 ? 25.650 -6.261 -10.808 1.00 55.59 276 GLY A CA 1
ATOM 2098 C C . GLY A 1 276 ? 25.301 -5.273 -9.680 1.00 55.59 276 GLY A C 1
ATOM 2099 O O . GLY A 1 276 ? 25.769 -5.444 -8.558 1.00 55.59 276 GLY A O 1
ATOM 2100 N N . ALA A 1 277 ? 24.514 -4.238 -9.970 1.00 45.53 277 ALA A N 1
ATOM 2101 C CA . ALA A 1 277 ? 24.049 -3.187 -9.074 1.00 45.53 277 ALA A CA 1
ATOM 2102 C C . ALA A 1 277 ? 22.509 -3.050 -9.040 1.00 45.53 277 ALA A C 1
ATOM 2104 O O . ALA A 1 277 ? 21.992 -2.074 -8.495 1.00 45.53 277 ALA A O 1
ATOM 2105 N N . GLY A 1 278 ? 21.758 -4.011 -9.588 1.00 52.41 278 GLY A N 1
ATOM 2106 C CA . GLY A 1 278 ? 20.332 -4.152 -9.294 1.00 52.41 278 GLY A CA 1
ATOM 2107 C C . GLY A 1 278 ? 20.132 -4.779 -7.913 1.00 52.41 278 GLY A C 1
ATOM 2108 O O . GLY A 1 278 ? 20.760 -5.786 -7.586 1.00 52.41 278 GLY A O 1
ATOM 2109 N N . VAL A 1 279 ? 19.263 -4.208 -7.074 1.00 49.31 279 VAL A N 1
ATOM 2110 C CA . VAL A 1 279 ? 18.804 -4.900 -5.861 1.00 49.31 279 VAL A CA 1
ATOM 2111 C C . VAL A 1 279 ? 18.021 -6.123 -6.326 1.00 49.31 279 VAL A C 1
ATOM 2113 O O . VAL A 1 279 ? 16.864 -5.995 -6.717 1.00 49.31 279 VAL A O 1
ATOM 2116 N N . GLY A 1 280 ? 18.659 -7.295 -6.307 1.00 56.53 280 GLY A N 1
ATOM 2117 C CA . GLY A 1 280 ? 17.999 -8.566 -6.578 1.00 56.53 280 GLY A CA 1
ATOM 2118 C C . GLY A 1 280 ? 16.836 -8.730 -5.608 1.00 56.53 280 GLY A C 1
ATOM 2119 O O . GLY A 1 280 ? 17.029 -8.933 -4.408 1.00 56.53 280 GLY A O 1
ATOM 2120 N N . LEU A 1 281 ? 15.621 -8.559 -6.114 1.00 59.47 281 LEU A N 1
ATOM 2121 C CA . LEU A 1 281 ? 14.421 -8.681 -5.306 1.00 59.47 281 LEU A CA 1
ATOM 2122 C C . LEU A 1 281 ? 14.270 -10.142 -4.887 1.00 59.47 281 LEU A C 1
ATOM 2124 O O . LEU A 1 281 ? 14.425 -11.052 -5.700 1.00 59.47 281 LEU A O 1
ATOM 2128 N N . GLY A 1 282 ? 13.966 -10.379 -3.609 1.00 62.88 282 GLY A N 1
ATOM 2129 C CA . GLY A 1 282 ? 13.626 -11.717 -3.139 1.00 62.88 282 GLY A CA 1
ATOM 2130 C C . GLY A 1 282 ? 12.461 -12.269 -3.962 1.00 62.88 282 GLY A C 1
ATOM 2131 O O . GLY A 1 282 ? 11.383 -11.672 -4.019 1.00 62.88 282 GLY A O 1
ATOM 2132 N N . THR A 1 283 ? 12.671 -13.396 -4.630 1.00 74.50 283 THR A N 1
ATOM 2133 C CA . THR A 1 283 ? 11.672 -13.985 -5.517 1.00 74.50 283 THR A CA 1
ATOM 2134 C C . THR A 1 283 ? 10.747 -14.894 -4.714 1.00 74.50 283 THR A C 1
ATOM 2136 O O . THR A 1 283 ? 11.114 -15.986 -4.284 1.00 74.50 283 THR A O 1
ATOM 2139 N N . SER A 1 284 ? 9.513 -14.443 -4.473 1.00 86.50 284 SER A N 1
ATOM 2140 C CA . SER A 1 284 ? 8.476 -15.338 -3.955 1.00 86.50 284 SER A CA 1
ATOM 2141 C C . SER A 1 284 ? 8.048 -16.318 -5.053 1.00 86.50 284 SER A C 1
ATOM 2143 O O . SER A 1 284 ? 8.070 -15.982 -6.238 1.00 86.50 284 SER A O 1
ATOM 2145 N N . LEU A 1 285 ? 7.611 -17.526 -4.677 1.00 91.25 285 LEU A N 1
ATOM 2146 C CA . LEU A 1 285 ? 7.099 -18.510 -5.645 1.00 91.25 285 LEU A CA 1
ATOM 2147 C C . LEU A 1 285 ? 5.938 -17.945 -6.473 1.00 91.25 285 LEU A C 1
ATOM 2149 O O . LEU A 1 285 ? 5.844 -18.205 -7.670 1.00 91.25 285 LEU A O 1
ATOM 2153 N N . LEU A 1 286 ? 5.079 -17.138 -5.842 1.00 92.25 286 LEU A N 1
ATOM 2154 C CA . LEU A 1 286 ? 3.991 -16.457 -6.533 1.00 92.25 286 LEU A CA 1
ATOM 2155 C C . LEU A 1 286 ? 4.527 -15.462 -7.564 1.00 92.25 286 LEU A C 1
ATOM 2157 O O . LEU A 1 286 ? 4.057 -15.457 -8.696 1.00 92.25 286 LEU A O 1
ATOM 2161 N N . PHE A 1 287 ? 5.515 -14.644 -7.200 1.00 91.31 287 PHE A N 1
ATOM 2162 C CA . PHE A 1 287 ? 6.098 -13.687 -8.133 1.00 91.31 287 PHE A CA 1
ATOM 2163 C C . PHE A 1 287 ? 6.755 -14.387 -9.327 1.00 91.31 287 PHE A C 1
ATOM 2165 O O . PHE A 1 287 ? 6.489 -14.000 -10.459 1.00 91.31 287 PHE A O 1
ATOM 2172 N N . LEU A 1 288 ? 7.521 -15.462 -9.099 1.00 89.62 288 LEU A N 1
ATOM 2173 C CA . LEU A 1 288 ? 8.119 -16.264 -10.178 1.00 89.62 288 LEU A CA 1
ATOM 2174 C C . LEU A 1 288 ? 7.062 -16.844 -11.119 1.00 89.62 288 LEU A C 1
ATOM 2176 O O . LEU A 1 288 ? 7.223 -16.810 -12.336 1.00 89.62 288 LEU A O 1
ATOM 2180 N N . PHE A 1 289 ? 5.959 -17.345 -10.563 1.00 92.44 289 PHE A N 1
ATOM 2181 C CA . PHE A 1 289 ? 4.841 -17.847 -11.352 1.00 92.44 289 PHE A CA 1
ATOM 2182 C C . PHE A 1 289 ? 4.204 -16.742 -12.209 1.00 92.44 289 PHE A C 1
ATOM 2184 O O . PHE A 1 289 ? 4.007 -16.926 -13.411 1.00 92.44 289 PHE A O 1
ATOM 2191 N N . LEU A 1 290 ? 3.934 -15.571 -11.623 1.00 93.69 290 LEU A N 1
ATOM 2192 C CA . LEU A 1 290 ? 3.374 -14.426 -12.349 1.00 93.69 290 LEU A CA 1
ATOM 2193 C C . LEU A 1 290 ? 4.346 -13.886 -13.408 1.00 93.69 290 LEU A C 1
ATOM 2195 O O . LEU A 1 290 ? 3.912 -13.553 -14.508 1.00 93.69 290 LEU A O 1
ATOM 2199 N N . GLN A 1 291 ? 5.647 -13.857 -13.119 1.00 91.56 291 GLN A N 1
ATOM 2200 C CA . GLN A 1 291 ? 6.700 -13.524 -14.079 1.00 91.56 291 GLN A CA 1
ATOM 2201 C C . GLN A 1 291 ? 6.738 -14.516 -15.241 1.00 91.56 291 GLN A C 1
ATOM 2203 O O . GLN A 1 291 ? 6.789 -14.091 -16.394 1.00 91.56 291 GLN A O 1
ATOM 2208 N N . GLY A 1 292 ? 6.642 -15.818 -14.967 1.00 90.44 292 GLY A N 1
ATOM 2209 C CA . GLY A 1 292 ? 6.574 -16.848 -16.004 1.00 90.44 292 GLY A CA 1
ATOM 2210 C C . GLY A 1 292 ? 5.376 -16.666 -16.941 1.00 90.44 292 GLY A C 1
ATOM 2211 O O . GLY A 1 292 ? 5.507 -16.849 -18.147 1.00 90.44 292 GLY A O 1
ATOM 2212 N N . ILE A 1 293 ? 4.227 -16.233 -16.411 1.00 92.69 293 ILE A N 1
ATOM 2213 C CA . ILE A 1 293 ? 3.030 -15.929 -17.213 1.00 92.69 293 ILE A CA 1
ATOM 2214 C C . ILE A 1 293 ? 3.178 -14.609 -17.988 1.00 92.69 293 ILE A C 1
ATOM 2216 O O . ILE A 1 293 ? 2.737 -14.501 -19.136 1.00 92.69 293 ILE A O 1
ATOM 2220 N N . ALA A 1 294 ? 3.734 -13.575 -17.354 1.00 91.62 294 ALA A N 1
ATOM 2221 C CA . ALA A 1 294 ? 3.753 -12.216 -17.890 1.00 91.62 294 ALA A CA 1
ATOM 2222 C C . ALA A 1 294 ? 4.932 -11.930 -18.830 1.00 91.62 294 ALA A C 1
ATOM 2224 O O . ALA A 1 294 ? 4.788 -11.151 -19.762 1.00 91.62 294 AL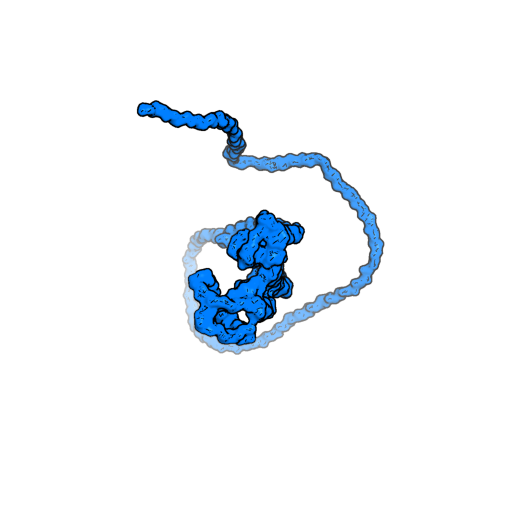A A O 1
ATOM 2225 N N . VAL A 1 295 ? 6.095 -12.522 -18.603 1.00 89.94 295 VAL A N 1
ATOM 2226 C CA . VAL A 1 295 ? 7.314 -12.250 -19.383 1.00 89.94 295 VAL A CA 1
ATOM 2227 C C . VAL A 1 295 ? 7.867 -13.541 -19.974 1.00 89.94 295 VAL A C 1
ATOM 2229 O O . VAL A 1 295 ? 8.260 -13.557 -21.136 1.00 89.94 295 VAL A O 1
ATOM 2232 N N . GLY A 1 296 ? 7.819 -14.635 -19.211 1.00 87.75 296 GLY A N 1
ATOM 2233 C CA . GLY A 1 296 ? 8.430 -15.906 -19.590 1.00 87.75 296 GLY A CA 1
ATOM 2234 C C . GLY A 1 296 ? 9.871 -16.037 -19.080 1.00 87.75 296 GLY A C 1
ATOM 2235 O O . GLY A 1 296 ? 10.281 -15.283 -18.191 1.00 87.75 296 GLY A O 1
ATOM 2236 N N . PRO A 1 297 ? 10.632 -17.026 -19.583 1.00 84.31 297 PRO A N 1
ATOM 2237 C CA . PRO A 1 297 ? 12.014 -17.238 -19.171 1.00 84.31 297 PRO A CA 1
ATOM 2238 C C . PRO A 1 297 ? 12.895 -16.067 -19.620 1.00 84.31 297 PRO A C 1
ATOM 2240 O O . PRO A 1 297 ? 12.885 -15.681 -20.788 1.00 84.31 297 PRO A O 1
ATOM 2243 N N . VAL A 1 298 ? 13.660 -15.511 -18.682 1.00 83.25 298 VAL A N 1
ATOM 2244 C CA . VAL A 1 298 ? 14.637 -14.452 -18.954 1.00 83.25 298 VAL A CA 1
ATOM 2245 C C . VAL A 1 298 ? 15.977 -15.118 -19.284 1.00 83.25 298 VAL A C 1
ATOM 2247 O O . VAL A 1 298 ? 16.398 -15.983 -18.515 1.00 83.25 298 VAL A O 1
ATOM 2250 N N . PRO A 1 299 ? 16.626 -14.775 -20.412 1.00 82.94 299 PRO A N 1
ATOM 2251 C CA . PRO A 1 299 ? 17.933 -15.323 -20.766 1.00 82.94 299 PRO A CA 1
ATOM 2252 C C . PRO A 1 299 ? 19.014 -15.011 -19.728 1.00 82.94 299 PRO A C 1
ATOM 2254 O O . PRO A 1 299 ? 18.986 -13.959 -19.087 1.00 82.94 299 PRO A O 1
ATOM 2257 N N . ASP A 1 300 ? 20.004 -15.897 -19.623 1.00 80.25 300 ASP A N 1
ATOM 2258 C CA . ASP A 1 300 ? 21.138 -15.715 -18.717 1.00 80.25 300 ASP A CA 1
ATOM 2259 C C . ASP A 1 300 ? 21.886 -14.405 -19.017 1.00 80.25 300 ASP A C 1
ATOM 2261 O O . ASP A 1 300 ? 22.174 -14.076 -20.170 1.00 80.25 300 ASP A O 1
ATOM 2265 N N . GLY A 1 301 ? 22.210 -13.646 -17.967 1.00 81.44 301 GLY A N 1
ATOM 2266 C CA . GLY A 1 301 ? 22.897 -12.354 -18.081 1.00 81.44 301 GLY A CA 1
ATOM 2267 C C . GLY A 1 301 ? 21.985 -11.152 -18.358 1.00 81.44 301 GLY A C 1
ATOM 2268 O O . GLY A 1 301 ? 22.490 -10.036 -18.487 1.00 81.44 301 GLY A O 1
ATOM 2269 N N . LEU A 1 302 ? 20.665 -11.349 -18.414 1.00 85.00 302 LEU A N 1
ATOM 2270 C CA . LEU A 1 302 ? 19.665 -10.281 -18.463 1.00 85.00 302 LEU A CA 1
ATOM 2271 C C . LEU A 1 302 ? 18.832 -10.255 -17.176 1.00 85.00 302 LEU A C 1
ATOM 2273 O O . LEU A 1 302 ? 18.612 -11.291 -16.551 1.00 85.00 302 LEU A O 1
ATOM 2277 N N . ASP A 1 303 ? 18.342 -9.074 -16.804 1.00 85.94 303 ASP A N 1
ATOM 2278 C CA . ASP A 1 303 ? 17.416 -8.885 -15.686 1.00 85.94 303 ASP A CA 1
ATOM 2279 C C . ASP A 1 303 ? 16.236 -7.986 -16.092 1.00 85.94 303 ASP A C 1
ATOM 2281 O O . ASP A 1 303 ? 16.291 -7.236 -17.074 1.00 85.94 303 ASP A O 1
ATOM 2285 N N . ILE A 1 304 ? 15.134 -8.080 -15.352 1.00 86.69 304 ILE A N 1
ATOM 2286 C CA . ILE A 1 304 ? 13.934 -7.276 -15.576 1.00 86.69 304 ILE A CA 1
ATOM 2287 C C . ILE A 1 304 ? 14.018 -6.021 -14.706 1.00 86.69 304 ILE A C 1
ATOM 2289 O O . ILE A 1 304 ? 13.809 -6.065 -13.493 1.00 86.69 304 ILE A O 1
ATOM 2293 N N . LEU A 1 305 ? 14.203 -4.867 -15.343 1.00 88.81 305 LEU A N 1
ATOM 2294 C CA . LEU A 1 305 ? 13.998 -3.581 -14.691 1.00 88.81 305 LEU A CA 1
ATOM 2295 C C . LEU A 1 305 ? 12.494 -3.362 -14.491 1.00 88.81 305 LEU A C 1
ATOM 2297 O O . LEU A 1 305 ? 11.755 -3.089 -15.443 1.00 88.81 305 LEU A O 1
ATOM 2301 N N . LEU A 1 306 ? 12.032 -3.514 -13.247 1.00 90.69 306 LEU A N 1
ATOM 2302 C CA . LEU A 1 306 ? 10.610 -3.432 -12.935 1.00 90.69 306 LEU A CA 1
ATOM 2303 C C . LEU A 1 306 ? 10.042 -2.036 -13.186 1.00 90.69 306 LEU A C 1
ATOM 2305 O O . LEU A 1 306 ? 10.509 -1.037 -12.637 1.00 90.69 306 LEU A O 1
ATOM 2309 N N . HIS A 1 307 ? 8.935 -1.995 -13.923 1.00 94.06 307 HIS A N 1
ATOM 2310 C CA . HIS A 1 307 ? 8.088 -0.815 -13.978 1.00 94.06 307 HIS A CA 1
ATOM 2311 C C . HIS A 1 307 ? 7.585 -0.462 -12.562 1.00 94.06 307 HIS A C 1
ATOM 2313 O O . HIS A 1 307 ? 7.279 -1.374 -11.782 1.00 94.06 307 HIS A O 1
ATOM 2319 N N . PRO A 1 308 ? 7.393 0.826 -12.211 1.00 95.12 308 PRO A N 1
ATOM 2320 C CA . PRO A 1 308 ? 6.989 1.221 -10.857 1.00 95.12 308 PRO A CA 1
ATOM 2321 C C . PRO A 1 308 ? 5.711 0.551 -10.341 1.00 95.12 308 PRO A C 1
ATOM 2323 O O . PRO A 1 308 ? 5.569 0.309 -9.146 1.00 95.12 308 PRO A O 1
ATOM 2326 N N . VAL A 1 309 ? 4.791 0.213 -11.246 1.00 96.81 309 VAL A N 1
ATOM 2327 C CA . VAL A 1 309 ? 3.564 -0.536 -10.926 1.00 96.81 309 VAL A CA 1
ATOM 2328 C C . VAL A 1 309 ? 3.881 -1.977 -10.505 1.00 96.81 309 VAL A C 1
ATOM 2330 O O . VAL A 1 309 ? 3.327 -2.450 -9.516 1.00 96.81 309 VAL A O 1
ATOM 2333 N N . ALA A 1 310 ? 4.800 -2.661 -11.199 1.00 94.94 310 ALA A N 1
ATOM 2334 C CA . ALA A 1 310 ? 5.227 -4.008 -10.811 1.00 94.94 310 ALA A CA 1
ATOM 2335 C C . ALA A 1 310 ? 6.012 -3.989 -9.505 1.00 94.94 310 ALA A C 1
ATOM 2337 O O . ALA A 1 310 ? 5.802 -4.858 -8.668 1.00 94.94 310 ALA A O 1
ATOM 2338 N N . PHE A 1 311 ? 6.870 -2.987 -9.309 1.00 94.31 311 PHE A N 1
ATOM 2339 C CA . PHE A 1 311 ? 7.606 -2.836 -8.059 1.00 94.31 311 PHE A CA 1
ATOM 2340 C C . PHE A 1 311 ? 6.662 -2.607 -6.868 1.00 94.31 311 PHE A C 1
ATOM 2342 O O . PHE A 1 311 ? 6.775 -3.292 -5.855 1.00 94.31 311 PHE A O 1
ATOM 2349 N N . ALA A 1 312 ? 5.669 -1.721 -7.009 1.00 95.56 312 ALA A N 1
ATOM 2350 C CA . ALA A 1 312 ? 4.630 -1.523 -5.996 1.00 95.56 312 ALA A CA 1
ATOM 2351 C C . ALA A 1 312 ? 3.813 -2.799 -5.729 1.00 95.56 312 ALA A C 1
ATOM 2353 O O . ALA A 1 312 ? 3.509 -3.099 -4.578 1.00 95.56 312 ALA A O 1
ATOM 2354 N N . GLY A 1 313 ? 3.476 -3.553 -6.780 1.00 95.31 313 GLY A N 1
ATOM 2355 C CA . GLY A 1 313 ? 2.771 -4.827 -6.659 1.00 95.31 313 GLY A CA 1
ATOM 2356 C C . GLY A 1 313 ? 3.606 -5.940 -6.018 1.00 95.31 313 GLY A C 1
ATOM 2357 O O . GLY A 1 313 ? 3.051 -6.769 -5.316 1.00 95.31 313 GLY A O 1
ATOM 2358 N N . TRP A 1 314 ? 4.925 -5.956 -6.226 1.00 94.00 314 TRP A N 1
ATOM 2359 C CA . TRP A 1 314 ? 5.836 -6.918 -5.594 1.00 94.00 314 TRP A CA 1
ATOM 2360 C C . TRP A 1 314 ? 5.992 -6.666 -4.085 1.00 94.00 314 TRP A C 1
ATOM 2362 O O . TRP A 1 314 ? 6.168 -7.612 -3.322 1.00 94.00 314 TRP A O 1
ATOM 2372 N N . ILE A 1 315 ? 5.908 -5.402 -3.653 1.00 91.50 315 ILE A N 1
ATOM 2373 C CA . ILE A 1 315 ? 5.955 -5.009 -2.233 1.00 91.50 315 ILE A CA 1
ATOM 2374 C C . ILE A 1 315 ? 4.681 -5.413 -1.475 1.00 91.50 315 ILE A C 1
ATOM 2376 O O . ILE A 1 315 ? 4.758 -5.719 -0.283 1.00 91.50 315 ILE A O 1
ATOM 2380 N N . GLY A 1 316 ? 3.523 -5.294 -2.130 1.00 87.25 316 GLY A N 1
ATOM 2381 C CA . GLY A 1 316 ? 2.194 -5.411 -1.521 1.00 87.25 316 GLY A CA 1
ATOM 2382 C C . GLY A 1 316 ? 1.741 -6.838 -1.258 1.00 87.25 316 GLY A C 1
ATOM 2383 O O . GLY A 1 316 ? 1.104 -7.037 -0.197 1.00 87.25 316 GLY A O 1
#

Radius of gyration: 41.02 Å; chains: 1; bounding box: 110×94×114 Å